Protein AF-0000000076796807 (afdb_homodimer)

Secondary structure (DSSP, 8-state):
---HHHHHHHHHHHT-SS--HHHHHHHHHHHHHHHHHHHHHHHHHHHHHHHS--S--S--S---------HHHHHHHHHHTT---SS--TTS----S---------/---HHHHHHHHHHHT-SS--HHHHHHHHHHHHHHHHHHHHHHHHHHHHHHHS--S--S--S---------HHHHHHHHHHTT---SS--TTS--------------

Foldseek 3Di:
DDDLVVLVVVCVVVPDDDDDSVVSVVVVVVVVVVVVQLVVQLQVQLQVVLPPPPPPPDDPPPPPSDSDGDPVSSQVSCVVVVHHVVPPPDPDDPPPDDPPDPPPDD/DDDLVVLVVVCVVVPDDDDDSVVSVVVVVVVVVVVVQLVVQLQVQLQVVLPPPPPPPPDPPPPPSDSDGDPVSSQVSCVVVVHHVVPVPDVPDPPPPCPPPPPPPD

Solvent-accessible surface area (backbone atoms only — not comparable to full-atom values): 13006 Å² total; per-residue (Å²): 130,70,58,64,66,58,48,46,46,38,34,38,72,59,61,31,79,76,76,52,66,68,58,41,49,52,52,39,51,52,40,51,49,50,49,41,49,42,29,45,42,18,46,55,43,39,50,54,60,69,66,46,81,67,80,69,80,72,72,84,62,82,69,82,80,68,62,67,85,46,68,68,28,44,49,54,28,34,42,78,71,73,42,72,72,89,59,74,66,77,84,59,78,76,79,79,74,81,78,68,83,72,86,65,86,126,131,70,56,63,68,56,46,45,46,39,33,37,72,61,60,30,79,76,76,52,66,68,59,40,50,51,51,40,51,51,39,50,48,49,50,41,50,42,30,45,42,18,47,54,43,39,50,54,59,69,66,44,80,67,80,70,80,74,72,85,61,80,66,83,81,68,62,67,86,45,69,68,28,43,48,54,30,35,44,76,71,73,43,72,71,87,60,74,64,79,82,56,77,75,72,78,71,77,79,63,76,77,71,70,75,121

Organism: Aegilops tauschii subsp. strangulata (NCBI:txid200361)

Structure (mmCIF, N/CA/C/O backbone):
data_AF-0000000076796807-model_v1
#
loop_
_entity.id
_entity.type
_entity.pdbx_description
1 polymer 'Transcription initiation factor TFIID subunit 10'
#
loop_
_atom_site.group_PDB
_atom_site.id
_atom_site.type_symbol
_atom_site.label_atom_id
_atom_site.label_alt_id
_atom_site.label_comp_id
_atom_site.label_asym_id
_atom_site.label_entity_id
_atom_site.label_seq_id
_atom_site.pdbx_PDB_ins_code
_atom_site.Cartn_x
_atom_site.Cartn_y
_atom_site.Cartn_z
_atom_site.occupancy
_atom_site.B_iso_or_equiv
_atom_site.auth_seq_id
_atom_site.auth_comp_id
_atom_site.auth_asym_id
_atom_site.auth_atom_id
_atom_site.pdbx_PDB_model_num
ATOM 1 N N . ARG A 1 1 ? -1.313 4.609 -12.984 1 89.88 1 ARG A N 1
ATOM 2 C CA . ARG A 1 1 ? -0.914 5.207 -11.719 1 89.88 1 ARG A CA 1
ATOM 3 C C . ARG A 1 1 ? -2.088 5.266 -10.742 1 89.88 1 ARG A C 1
ATOM 5 O O . ARG A 1 1 ? -3.234 5.035 -11.133 1 89.88 1 ARG A O 1
ATOM 12 N N . ILE A 1 2 ? -1.784 5.398 -9.5 1 95.88 2 ILE A N 1
ATOM 13 C CA . ILE A 1 2 ? -2.811 5.59 -8.484 1 95.88 2 ILE A CA 1
ATOM 14 C C . ILE A 1 2 ? -3.379 7.004 -8.578 1 95.88 2 ILE A C 1
ATOM 16 O O . ILE A 1 2 ? -2.629 7.984 -8.562 1 95.88 2 ILE A O 1
ATOM 20 N N . PRO A 1 3 ? -4.672 7.156 -8.617 1 94.94 3 PRO A N 1
ATOM 21 C CA . PRO A 1 3 ? -5.258 8.492 -8.758 1 94.94 3 PRO A CA 1
ATOM 22 C C . PRO A 1 3 ? -5.016 9.367 -7.535 1 94.94 3 PRO A C 1
ATOM 24 O O . PRO A 1 3 ? -5.145 8.906 -6.398 1 94.94 3 PRO A O 1
ATOM 27 N N . ASP A 1 4 ? -4.781 10.656 -7.836 1 94.94 4 ASP A N 1
ATOM 28 C CA . ASP A 1 4 ? -4.586 11.602 -6.742 1 94.94 4 ASP A CA 1
ATOM 29 C C . ASP A 1 4 ? -5.836 11.711 -5.875 1 94.94 4 ASP A C 1
ATOM 31 O O . ASP A 1 4 ? -5.742 11.828 -4.652 1 94.94 4 ASP A O 1
ATOM 35 N N . GLU A 1 5 ? -6.941 11.703 -6.543 1 95.5 5 GLU A N 1
ATOM 36 C CA . GLU A 1 5 ? -8.211 11.898 -5.848 1 95.5 5 GLU A CA 1
ATOM 37 C C . GLU A 1 5 ? -8.438 10.805 -4.801 1 95.5 5 GLU A C 1
ATOM 39 O O . GLU A 1 5 ? -9.047 11.055 -3.762 1 95.5 5 GLU A O 1
ATOM 44 N N . LEU A 1 6 ? -8 9.625 -5.098 1 96.19 6 LEU A N 1
ATOM 45 C CA . LEU A 1 6 ? -8.133 8.523 -4.156 1 96.19 6 LEU A CA 1
ATOM 46 C C . LEU A 1 6 ? -7.309 8.781 -2.898 1 96.19 6 LEU A C 1
ATOM 48 O O . LEU A 1 6 ? -7.805 8.625 -1.781 1 96.19 6 LEU A O 1
ATOM 52 N N . VAL A 1 7 ? -6.078 9.172 -3.066 1 97.62 7 VAL A N 1
ATOM 53 C CA . VAL A 1 7 ? -5.203 9.453 -1.936 1 97.62 7 VAL A CA 1
ATOM 54 C C . VAL A 1 7 ? -5.766 10.625 -1.128 1 97.62 7 VAL A C 1
ATOM 56 O O . VAL A 1 7 ? -5.812 10.57 0.103 1 97.62 7 VAL A O 1
ATOM 59 N N . GLU A 1 8 ? -6.203 11.641 -1.868 1 96.94 8 GLU A N 1
ATOM 60 C CA . GLU A 1 8 ? -6.797 12.797 -1.21 1 96.94 8 GLU A CA 1
ATOM 61 C C . GLU A 1 8 ? -8.008 12.398 -0.376 1 96.94 8 GLU A C 1
ATOM 63 O O . GLU A 1 8 ? -8.234 12.938 0.709 1 96.94 8 GLU A O 1
ATOM 68 N N . HIS A 1 9 ? -8.758 11.492 -0.893 1 96.44 9 HIS A N 1
ATOM 69 C CA . HIS A 1 9 ? -9.922 11 -0.169 1 96.44 9 HIS A CA 1
ATOM 70 C C . HIS A 1 9 ? -9.531 10.414 1.181 1 96.44 9 HIS A C 1
ATOM 72 O O . HIS A 1 9 ? -10.125 10.75 2.207 1 96.44 9 HIS A O 1
ATOM 78 N N . TYR A 1 10 ? -8.539 9.609 1.17 1 96.94 10 TYR A N 1
ATOM 79 C CA . TYR A 1 10 ? -8.125 8.961 2.41 1 96.94 10 TYR A CA 1
ATOM 80 C C . TYR A 1 10 ? -7.5 9.977 3.367 1 96.94 10 TYR A C 1
ATOM 82 O O . TYR A 1 10 ? -7.723 9.906 4.578 1 96.94 10 TYR A O 1
ATOM 90 N N . LEU A 1 11 ? -6.727 10.883 2.84 1 97.19 11 LEU A N 1
ATOM 91 C CA . LEU A 1 11 ? -6.16 11.93 3.682 1 97.19 11 LEU A CA 1
ATOM 92 C C . LEU A 1 11 ? -7.258 12.789 4.297 1 97.19 11 LEU A C 1
ATOM 94 O O . LEU A 1 11 ? -7.234 13.07 5.496 1 97.19 11 LEU A O 1
ATOM 98 N N . GLY A 1 12 ? -8.203 13.188 3.447 1 95.81 12 GLY A N 1
ATOM 99 C CA . GLY A 1 12 ? -9.328 13.945 3.949 1 95.81 12 GLY A CA 1
ATOM 100 C C . GLY A 1 12 ? -10.141 13.203 4.992 1 95.81 12 GLY A C 1
ATOM 101 O O . GLY A 1 12 ? -10.5 13.766 6.031 1 95.81 12 GLY A O 1
ATOM 102 N N . ARG A 1 13 ? -10.422 11.977 4.703 1 96.06 13 ARG A N 1
ATOM 103 C CA . ARG A 1 13 ? -11.188 11.141 5.613 1 96.06 13 ARG A CA 1
ATOM 104 C C . ARG A 1 13 ? -10.5 11.023 6.969 1 96.06 13 ARG A C 1
ATOM 106 O O . ARG A 1 13 ? -11.164 10.93 8 1 96.06 13 ARG A O 1
ATOM 113 N N . SER A 1 14 ? -9.234 10.984 6.973 1 96.19 14 SER A N 1
ATOM 114 C CA . SER A 1 14 ? -8.477 10.891 8.219 1 96.19 14 SER A CA 1
ATOM 115 C C . SER A 1 14 ? -8.586 12.172 9.031 1 96.19 14 SER A C 1
ATOM 117 O O . SER A 1 14 ? -8.383 12.164 10.25 1 96.19 14 SER A O 1
ATOM 119 N N . GLY A 1 15 ? -8.734 13.352 8.273 1 94.81 15 GLY A N 1
ATOM 120 C CA . GLY A 1 15 ? -8.906 14.602 8.992 1 94.81 15 GLY A CA 1
ATOM 121 C C . GLY A 1 15 ? -8.117 15.758 8.398 1 94.81 15 GLY A C 1
ATOM 122 O O . GLY A 1 15 ? -8.18 16.875 8.891 1 94.81 15 GLY A O 1
ATOM 123 N N . PHE A 1 16 ? -7.457 15.375 7.344 1 94.44 16 PHE A N 1
ATOM 124 C CA . PHE A 1 16 ? -6.699 16.453 6.73 1 94.44 16 PHE A CA 1
ATOM 125 C C . PHE A 1 16 ? -7.57 17.25 5.762 1 94.44 16 PHE A C 1
ATOM 127 O O . PHE A 1 16 ? -8.352 16.672 5 1 94.44 16 PHE A O 1
ATOM 134 N N . HIS A 1 17 ? -7.496 18.453 5.73 1 81.25 17 HIS A N 1
ATOM 135 C CA . HIS A 1 17 ? -8.375 19.266 4.91 1 81.25 17 HIS A CA 1
ATOM 136 C C . HIS A 1 17 ? -7.777 19.516 3.527 1 81.25 17 HIS A C 1
ATOM 138 O O . HIS A 1 17 ? -8.469 19.391 2.516 1 81.25 17 HIS A O 1
ATOM 144 N N . CYS A 1 18 ? -6.684 20.016 3.32 1 74.81 18 CYS A N 1
ATOM 145 C CA . CYS A 1 18 ? -6.082 20.328 2.027 1 74.81 18 CYS A CA 1
ATOM 146 C C . CYS A 1 18 ? -4.664 19.781 1.939 1 74.81 18 CYS A C 1
ATOM 148 O O . CYS A 1 18 ? -3.701 20.5 2.221 1 74.81 18 CYS A O 1
ATOM 150 N N . PRO A 1 19 ? -4.773 18.578 1.409 1 75.38 19 PRO A N 1
ATOM 151 C CA . PRO A 1 19 ? -3.398 18.078 1.373 1 75.38 19 PRO A CA 1
ATOM 152 C C . PRO A 1 19 ? -2.602 18.625 0.188 1 75.38 19 PRO A C 1
ATOM 154 O O . PRO A 1 19 ? -3.182 18.953 -0.849 1 75.38 19 PRO A O 1
ATOM 157 N N . ASP A 1 20 ? -1.45 18.891 0.372 1 90.38 20 ASP A N 1
ATOM 158 C CA . ASP A 1 20 ? -0.431 19.25 -0.608 1 90.38 20 ASP A CA 1
ATOM 159 C C . ASP A 1 20 ? -0.279 18.156 -1.667 1 90.38 20 ASP A C 1
ATOM 161 O O . ASP A 1 20 ? -0.19 16.969 -1.339 1 90.38 20 ASP A O 1
ATOM 165 N N . LEU A 1 21 ? -0.28 18.641 -2.945 1 93.81 21 LEU A N 1
ATOM 166 C CA . LEU A 1 21 ? -0.203 17.703 -4.062 1 93.81 21 LEU A CA 1
ATOM 167 C C . LEU A 1 21 ? 1.085 16.891 -4 1 93.81 21 LEU A C 1
ATOM 169 O O . LEU A 1 21 ? 1.097 15.703 -4.359 1 93.81 21 LEU A O 1
ATOM 173 N N . ARG A 1 22 ? 2.068 17.484 -3.586 1 94.44 22 ARG A N 1
ATOM 174 C CA . ARG A 1 22 ? 3.354 16.812 -3.482 1 94.44 22 ARG A CA 1
ATOM 175 C C . ARG A 1 22 ? 3.281 15.656 -2.482 1 94.44 22 ARG A C 1
ATOM 177 O O . ARG A 1 22 ? 3.781 14.562 -2.75 1 94.44 22 ARG A O 1
ATOM 184 N N . LEU A 1 23 ? 2.662 15.883 -1.412 1 96.44 23 LEU A N 1
ATOM 185 C CA . LEU A 1 23 ? 2.549 14.852 -0.386 1 96.44 23 LEU A CA 1
ATOM 186 C C . LEU A 1 23 ? 1.589 13.75 -0.825 1 96.44 23 LEU A C 1
ATOM 188 O O . LEU A 1 23 ? 1.825 12.57 -0.555 1 96.44 23 LEU A O 1
ATOM 192 N N . THR A 1 24 ? 0.529 14.211 -1.497 1 96.81 24 THR A N 1
ATOM 193 C CA . THR A 1 24 ? -0.404 13.258 -2.078 1 96.81 24 THR A CA 1
ATOM 194 C C . THR A 1 24 ? 0.317 12.312 -3.039 1 96.81 24 THR A C 1
ATOM 196 O O . THR A 1 24 ? 0.123 11.094 -2.988 1 96.81 24 THR A O 1
ATOM 199 N N . ARG A 1 25 ? 1.142 12.883 -3.844 1 95.81 25 ARG A N 1
ATOM 200 C CA . ARG A 1 25 ? 1.879 12.094 -4.828 1 95.81 25 ARG A CA 1
ATOM 201 C C . ARG A 1 25 ? 2.896 11.18 -4.148 1 95.81 25 ARG A C 1
ATOM 203 O O . ARG A 1 25 ? 3.131 10.055 -4.602 1 95.81 25 ARG A O 1
ATOM 210 N N . LEU A 1 26 ? 3.477 11.625 -3.104 1 95.69 26 LEU A N 1
ATOM 211 C CA . LEU A 1 26 ? 4.414 10.797 -2.354 1 95.69 26 LEU A CA 1
ATOM 212 C C . LEU A 1 26 ? 3.707 9.586 -1.757 1 95.69 26 LEU A C 1
ATOM 214 O O . LEU A 1 26 ? 4.242 8.469 -1.787 1 95.69 26 LEU A O 1
ATOM 218 N N . VAL A 1 27 ? 2.51 9.766 -1.282 1 97.25 27 VAL A N 1
ATOM 219 C CA . VAL A 1 27 ? 1.722 8.656 -0.749 1 97.25 27 VAL A CA 1
ATOM 220 C C . VAL A 1 27 ? 1.374 7.684 -1.871 1 97.25 27 VAL A C 1
ATOM 222 O O . VAL A 1 27 ? 1.428 6.465 -1.682 1 97.25 27 VAL A O 1
ATOM 225 N N . ALA A 1 28 ? 1.059 8.227 -3.059 1 97.25 28 ALA A N 1
ATOM 226 C CA . ALA A 1 28 ? 0.748 7.387 -4.211 1 97.25 28 ALA A CA 1
ATOM 227 C C . ALA A 1 28 ? 1.948 6.531 -4.605 1 97.25 28 ALA A C 1
ATOM 229 O O . ALA A 1 28 ? 1.806 5.336 -4.875 1 97.25 28 ALA A O 1
ATOM 230 N N . VAL A 1 29 ? 3.119 7.105 -4.609 1 96.69 29 VAL A N 1
ATOM 231 C CA . VAL A 1 29 ? 4.344 6.387 -4.945 1 96.69 29 VAL A CA 1
ATOM 232 C C . VAL A 1 29 ? 4.609 5.301 -3.902 1 96.69 29 VAL A C 1
ATOM 234 O O . VAL A 1 29 ? 4.969 4.176 -4.25 1 96.69 29 VAL A O 1
ATOM 237 N N . ALA A 1 30 ? 4.414 5.59 -2.656 1 97.12 30 ALA A N 1
ATOM 238 C CA . ALA A 1 30 ? 4.598 4.613 -1.587 1 97.12 30 ALA A CA 1
ATOM 239 C C . ALA A 1 30 ? 3.625 3.447 -1.734 1 97.12 30 ALA A C 1
ATOM 241 O O . ALA A 1 30 ? 3.996 2.291 -1.521 1 97.12 30 ALA A O 1
ATOM 242 N N . ALA A 1 31 ? 2.381 3.754 -2.119 1 97.94 31 ALA A N 1
ATOM 243 C CA . ALA A 1 31 ? 1.394 2.701 -2.338 1 97.94 31 ALA A CA 1
ATOM 244 C C . ALA A 1 31 ? 1.778 1.827 -3.529 1 97.94 31 ALA A C 1
ATOM 246 O O . ALA A 1 31 ? 1.603 0.607 -3.494 1 97.94 31 ALA A O 1
ATOM 247 N N . GLN A 1 32 ? 2.303 2.451 -4.559 1 97 32 GLN A N 1
ATOM 248 C CA . GLN A 1 32 ? 2.787 1.696 -5.707 1 97 32 GLN A CA 1
ATOM 249 C C . GLN A 1 32 ? 3.945 0.783 -5.316 1 97 32 GLN A C 1
ATOM 251 O O . GLN A 1 32 ? 3.988 -0.381 -5.723 1 97 32 GLN A O 1
ATOM 256 N N . LYS A 1 33 ? 4.816 1.256 -4.531 1 96.69 33 LYS A N 1
ATOM 257 C CA . LYS A 1 33 ? 5.898 0.416 -4.031 1 96.69 33 LYS A CA 1
ATOM 258 C C . LYS A 1 33 ? 5.359 -0.748 -3.205 1 96.69 33 LYS A C 1
ATOM 260 O O . LYS A 1 33 ? 5.852 -1.873 -3.311 1 96.69 33 LYS A O 1
ATOM 265 N N . PHE A 1 34 ? 4.418 -0.488 -2.359 1 97.25 34 PHE A N 1
ATOM 266 C CA . PHE A 1 34 ? 3.777 -1.528 -1.564 1 97.25 34 PHE A CA 1
ATOM 267 C C . PHE A 1 34 ? 3.238 -2.639 -2.459 1 97.25 34 PHE A C 1
ATOM 269 O O . PHE A 1 34 ? 3.49 -3.818 -2.213 1 97.25 34 PHE A O 1
ATOM 276 N N . ILE A 1 35 ? 2.529 -2.258 -3.525 1 98.12 35 ILE A N 1
ATOM 277 C CA . ILE A 1 35 ? 1.99 -3.238 -4.465 1 98.12 35 ILE A CA 1
ATOM 278 C C . ILE A 1 35 ? 3.135 -4.02 -5.105 1 98.12 35 ILE A C 1
ATOM 280 O O . ILE A 1 35 ? 3.072 -5.246 -5.211 1 98.12 35 ILE A O 1
ATOM 284 N N . SER A 1 36 ? 4.156 -3.32 -5.508 1 97.75 36 SER A N 1
ATOM 285 C CA . SER A 1 36 ? 5.32 -3.953 -6.121 1 97.75 36 SER A CA 1
ATOM 286 C C . SER A 1 36 ? 5.977 -4.949 -5.172 1 97.75 36 SER A C 1
ATOM 288 O O . SER A 1 36 ? 6.336 -6.055 -5.574 1 97.75 36 SER A O 1
ATOM 290 N N . ASP A 1 37 ? 6.137 -4.559 -3.934 1 97.88 37 ASP A N 1
ATOM 291 C CA . ASP A 1 37 ? 6.75 -5.422 -2.932 1 97.88 37 ASP A CA 1
ATOM 292 C C . ASP A 1 37 ? 5.898 -6.664 -2.68 1 97.88 37 ASP A C 1
ATOM 294 O O . ASP A 1 37 ? 6.422 -7.777 -2.58 1 97.88 37 ASP A O 1
ATOM 298 N N . ILE A 1 38 ? 4.598 -6.477 -2.568 1 97.94 38 ILE A N 1
ATOM 299 C CA . ILE A 1 38 ? 3.688 -7.602 -2.377 1 97.94 38 ILE A CA 1
ATOM 300 C C . ILE A 1 38 ? 3.814 -8.57 -3.549 1 97.94 38 ILE A C 1
ATOM 302 O O . ILE A 1 38 ? 3.873 -9.789 -3.35 1 97.94 38 ILE A O 1
ATOM 306 N N . ALA A 1 39 ? 3.811 -8.008 -4.777 1 98.06 39 ALA A N 1
ATOM 307 C CA . ALA A 1 39 ? 3.938 -8.844 -5.965 1 98.06 39 ALA A CA 1
ATOM 308 C C . ALA A 1 39 ? 5.238 -9.641 -5.941 1 98.06 39 ALA A C 1
ATOM 310 O O . ALA A 1 39 ? 5.238 -10.844 -6.18 1 98.06 39 ALA A O 1
ATOM 311 N N . SER A 1 40 ? 6.34 -8.984 -5.578 1 98.12 40 SER A N 1
ATOM 312 C CA . SER A 1 40 ? 7.656 -9.609 -5.531 1 98.12 40 SER A CA 1
ATOM 313 C C . SER A 1 40 ? 7.719 -10.68 -4.441 1 98.12 40 SER A C 1
ATOM 315 O O . SER A 1 40 ? 8.227 -11.781 -4.672 1 98.12 40 SER A O 1
ATOM 317 N N . ASP A 1 41 ? 7.211 -10.391 -3.32 1 98.38 41 ASP A N 1
ATOM 318 C CA . ASP A 1 41 ? 7.215 -11.352 -2.223 1 98.38 41 ASP A CA 1
ATOM 319 C C . ASP A 1 41 ? 6.32 -12.547 -2.539 1 98.38 41 ASP A C 1
ATOM 321 O O . ASP A 1 41 ? 6.664 -13.688 -2.215 1 98.38 41 ASP A O 1
ATOM 325 N N . SER A 1 42 ? 5.207 -12.297 -3.162 1 97.94 42 SER A N 1
ATOM 326 C CA . SER A 1 42 ? 4.336 -13.391 -3.578 1 97.94 42 SER A CA 1
ATOM 327 C C . SER A 1 42 ? 5.039 -14.32 -4.562 1 97.94 42 SER A C 1
ATOM 329 O O . SER A 1 42 ? 4.879 -15.539 -4.5 1 97.94 42 SER A O 1
ATOM 331 N N . LEU A 1 43 ? 5.797 -13.719 -5.441 1 97.62 43 LEU A N 1
ATOM 332 C CA . LEU A 1 43 ? 6.547 -14.508 -6.41 1 97.62 43 LEU A CA 1
ATOM 333 C C . LEU A 1 43 ? 7.574 -15.398 -5.711 1 97.62 43 LEU A C 1
ATOM 335 O O . LEU A 1 43 ? 7.777 -16.547 -6.105 1 97.62 43 LEU A O 1
ATOM 339 N N . GLN A 1 44 ? 8.258 -14.867 -4.684 1 97.94 44 GLN A N 1
ATOM 340 C CA . GLN A 1 44 ? 9.211 -15.648 -3.908 1 97.94 44 GLN A CA 1
ATOM 341 C C . GLN A 1 44 ? 8.539 -16.859 -3.26 1 97.94 44 GLN A C 1
ATOM 343 O O . GLN A 1 44 ? 9.078 -17.969 -3.299 1 97.94 44 GLN A O 1
ATOM 348 N N . HIS A 1 45 ? 7.383 -16.688 -2.738 1 97 45 HIS A N 1
ATOM 349 C CA . HIS A 1 45 ? 6.637 -17.797 -2.139 1 97 45 HIS A CA 1
ATOM 350 C C . HIS A 1 45 ? 6.188 -18.797 -3.197 1 97 45 HIS A C 1
ATOM 352 O O . HIS A 1 45 ? 6.242 -20.016 -2.977 1 97 45 HIS A O 1
ATOM 358 N N . CYS A 1 46 ? 5.703 -18.312 -4.285 1 95.75 46 CYS A N 1
ATOM 359 C CA . CYS A 1 46 ? 5.281 -19.156 -5.391 1 95.75 46 CYS A CA 1
ATOM 360 C C . CYS A 1 46 ? 6.43 -20.031 -5.879 1 95.75 46 CYS A C 1
ATOM 362 O O . CYS A 1 46 ? 6.262 -21.25 -6.051 1 95.75 46 CYS A O 1
ATOM 364 N N . LYS A 1 47 ? 7.582 -19.438 -6.094 1 95.75 47 LYS A N 1
ATOM 365 C CA . LYS A 1 47 ? 8.758 -20.172 -6.543 1 95.75 47 LYS A CA 1
ATOM 366 C C . LYS A 1 47 ? 9.148 -21.25 -5.531 1 95.75 47 LYS A C 1
ATOM 368 O O . LYS A 1 47 ? 9.5 -22.375 -5.914 1 95.75 47 LYS A O 1
ATOM 373 N N . ALA A 1 48 ? 9.156 -20.906 -4.309 1 95.31 48 ALA A N 1
ATOM 374 C CA . ALA A 1 48 ? 9.477 -21.875 -3.26 1 95.31 48 ALA A CA 1
ATOM 375 C C . ALA A 1 48 ? 8.508 -23.047 -3.279 1 95.31 48 ALA A C 1
ATOM 377 O O . ALA A 1 48 ? 8.906 -24.203 -3.082 1 95.31 48 ALA A O 1
ATOM 378 N N . ARG A 1 49 ? 7.238 -22.75 -3.496 1 93.88 49 ARG A N 1
ATOM 379 C CA . ARG A 1 49 ? 6.199 -23.766 -3.533 1 93.88 49 ARG A CA 1
ATOM 380 C C . ARG A 1 49 ? 6.395 -24.703 -4.719 1 93.88 49 ARG A C 1
ATOM 382 O O . ARG A 1 49 ? 6.277 -25.922 -4.574 1 93.88 49 ARG A O 1
ATOM 389 N N . VAL A 1 50 ? 6.68 -24.156 -5.871 1 90.56 50 VAL A N 1
ATOM 390 C CA . VAL A 1 50 ? 6.832 -24.922 -7.105 1 90.56 50 VAL A CA 1
ATOM 391 C C . VAL A 1 50 ? 8.117 -25.75 -7.051 1 90.56 50 VAL A C 1
ATOM 393 O O . VAL A 1 50 ? 8.172 -26.859 -7.582 1 90.56 50 VAL A O 1
ATOM 396 N N . ALA A 1 51 ? 9.156 -25.234 -6.398 1 90.38 51 ALA A N 1
ATOM 397 C CA . ALA A 1 51 ? 10.453 -25.906 -6.309 1 90.38 51 ALA A CA 1
ATOM 398 C C . ALA A 1 51 ? 10.414 -27.047 -5.301 1 90.38 51 ALA A C 1
ATOM 400 O O . ALA A 1 51 ? 11.273 -27.938 -5.309 1 90.38 51 ALA A O 1
ATOM 401 N N . ALA A 1 52 ? 9.5 -27.047 -4.449 1 86.06 52 ALA A N 1
ATOM 402 C CA . ALA A 1 52 ? 9.422 -28.094 -3.434 1 86.06 52 ALA A CA 1
ATOM 403 C C . ALA A 1 52 ? 9.109 -29.453 -4.062 1 86.06 52 ALA A C 1
ATOM 405 O O . ALA A 1 52 ? 8.297 -29.547 -4.988 1 86.06 52 ALA A O 1
ATOM 406 N N . PRO A 1 53 ? 10.039 -30.484 -3.816 1 77.69 53 PRO A N 1
ATOM 407 C CA . PRO A 1 53 ? 9.82 -31.828 -4.371 1 77.69 53 PRO A CA 1
ATOM 408 C C . PRO A 1 53 ? 8.438 -32.375 -4.047 1 77.69 53 PRO A C 1
ATOM 410 O O . PRO A 1 53 ? 7.941 -32.219 -2.93 1 77.69 53 PRO A O 1
ATOM 413 N N . VAL A 1 54 ? 7.629 -32.438 -5.055 1 67 54 VAL A N 1
ATOM 414 C CA . VAL A 1 54 ? 6.328 -33.062 -4.879 1 67 54 VAL A CA 1
ATOM 415 C C . VAL A 1 54 ? 6.512 -34.5 -4.402 1 67 54 VAL A C 1
ATOM 417 O O . VAL A 1 54 ? 7.309 -35.25 -4.969 1 67 54 VAL A O 1
ATOM 420 N N . LYS A 1 55 ? 6.375 -34.781 -3.215 1 60.97 55 LYS A N 1
ATOM 421 C CA . LYS A 1 55 ? 6.539 -36.094 -2.637 1 60.97 55 LYS A CA 1
ATOM 422 C C . LYS A 1 55 ? 5.902 -37.156 -3.523 1 60.97 55 LYS A C 1
ATOM 424 O O . LYS A 1 55 ? 6.055 -38.375 -3.271 1 60.97 55 LYS A O 1
ATOM 429 N N . ASP A 1 56 ? 4.992 -36.719 -4.387 1 55.84 56 ASP A N 1
ATOM 430 C CA . ASP A 1 56 ? 4.355 -37.875 -5.012 1 55.84 56 ASP A CA 1
ATOM 431 C C . ASP A 1 56 ? 5.234 -38.438 -6.117 1 55.84 56 ASP A C 1
ATOM 433 O O . ASP A 1 56 ? 5.602 -37.75 -7.062 1 55.84 56 ASP A O 1
ATOM 437 N N . ASN A 1 57 ? 6.012 -39.438 -5.812 1 53.81 57 ASN A N 1
ATOM 438 C CA . ASN A 1 57 ? 6.918 -40.312 -6.562 1 53.81 57 ASN A CA 1
ATOM 439 C C . ASN A 1 57 ? 6.457 -40.5 -8.008 1 53.81 57 ASN A C 1
ATOM 441 O O . ASN A 1 57 ? 7.219 -40.969 -8.852 1 53.81 57 ASN A O 1
ATOM 445 N N . LYS A 1 58 ? 5.215 -40.75 -8.234 1 54.75 58 LYS A N 1
ATOM 446 C CA . LYS A 1 58 ? 4.93 -41.594 -9.406 1 54.75 58 LYS A CA 1
ATOM 447 C C . LYS A 1 58 ? 4.824 -40.719 -10.664 1 54.75 58 LYS A C 1
ATOM 449 O O . LYS A 1 58 ? 4.898 -41.25 -11.781 1 54.75 58 LYS A O 1
ATOM 454 N N . SER A 1 59 ? 4.262 -39.5 -10.734 1 55.19 59 SER A N 1
ATOM 455 C CA . SER A 1 59 ? 3.898 -39.062 -12.078 1 55.19 59 SER A CA 1
ATOM 456 C C . SER A 1 59 ? 5.035 -38.281 -12.727 1 55.19 59 SER A C 1
ATOM 458 O O . SER A 1 59 ? 5.559 -37.344 -12.133 1 55.19 59 SER A O 1
ATOM 460 N N . LYS A 1 60 ? 5.785 -38.875 -13.539 1 56.62 60 LYS A N 1
ATOM 461 C CA . LYS A 1 60 ? 6.867 -38.5 -14.445 1 56.62 60 LYS A CA 1
ATOM 462 C C . LYS A 1 60 ? 6.539 -37.219 -15.195 1 56.62 60 LYS A C 1
ATOM 464 O O . LYS A 1 60 ? 7.25 -36.844 -16.141 1 56.62 60 LYS A O 1
ATOM 469 N N . GLN A 1 61 ? 5.211 -36.688 -15.188 1 56.28 61 GLN A N 1
ATOM 470 C CA . GLN A 1 61 ? 4.973 -35.562 -16.078 1 56.28 61 GLN A CA 1
ATOM 471 C C . GLN A 1 61 ? 5.535 -34.281 -15.5 1 56.28 61 GLN A C 1
ATOM 473 O O . GLN A 1 61 ? 5.422 -34.031 -14.305 1 56.28 61 GLN A O 1
ATOM 478 N N . PRO A 1 62 ? 6.336 -33.656 -16.344 1 55.91 62 PRO A N 1
ATOM 479 C CA . PRO A 1 62 ? 6.871 -32.344 -15.945 1 55.91 62 PRO A CA 1
ATOM 480 C C . PRO A 1 62 ? 5.816 -31.438 -15.312 1 55.91 62 PRO A C 1
ATOM 482 O O . PRO A 1 62 ? 4.742 -31.25 -15.891 1 55.91 62 PRO A O 1
ATOM 485 N N . LYS A 1 63 ? 5.656 -31.406 -14.023 1 59.06 63 LYS A N 1
ATOM 486 C CA . LYS A 1 63 ? 4.707 -30.562 -13.312 1 59.06 63 LYS A CA 1
ATOM 487 C C . LYS A 1 63 ? 4.695 -29.141 -13.891 1 59.06 63 LYS A C 1
ATOM 489 O O . LYS A 1 63 ? 5.723 -28.656 -14.367 1 59.06 63 LYS A O 1
ATOM 494 N N . ASP A 1 64 ? 3.553 -28.719 -14.469 1 60.69 64 ASP A N 1
ATOM 495 C CA . ASP A 1 64 ? 3.316 -27.359 -14.938 1 60.69 64 ASP A CA 1
ATOM 496 C C . ASP A 1 64 ? 3.986 -26.328 -14.031 1 60.69 64 ASP A C 1
ATOM 498 O O . ASP A 1 64 ? 3.613 -26.203 -12.859 1 60.69 64 ASP A O 1
ATOM 502 N N . ARG A 1 65 ? 5.238 -26.016 -14.328 1 75.12 65 ARG A N 1
ATOM 503 C CA . ARG A 1 65 ? 6.113 -25.141 -13.562 1 75.12 65 ARG A CA 1
ATOM 504 C C . ARG A 1 65 ? 5.719 -23.672 -13.742 1 75.12 65 ARG A C 1
ATOM 506 O O . ARG A 1 65 ? 6.523 -22.781 -13.492 1 75.12 65 ARG A O 1
ATOM 513 N N . ARG A 1 66 ? 4.316 -23.547 -14.102 1 83.62 66 ARG A N 1
ATOM 514 C CA . ARG A 1 66 ? 3.875 -22.172 -14.273 1 83.62 66 ARG A CA 1
ATOM 515 C C . ARG A 1 66 ? 3.783 -21.453 -12.938 1 83.62 66 ARG A C 1
ATOM 517 O O . ARG A 1 66 ? 3.387 -22.047 -11.93 1 83.62 66 ARG A O 1
ATOM 524 N N . LEU A 1 67 ? 4.234 -20.203 -12.945 1 89.56 67 LEU A N 1
ATOM 525 C CA . LEU A 1 67 ? 4.199 -19.375 -11.742 1 89.56 67 LEU A CA 1
ATOM 526 C C . LEU A 1 67 ? 2.822 -18.75 -11.562 1 89.56 67 LEU A C 1
ATOM 528 O O . LEU A 1 67 ? 2.639 -17.562 -11.852 1 89.56 67 LEU A O 1
ATOM 532 N N . VAL A 1 68 ? 1.851 -19.609 -11.133 1 92.81 68 VAL A N 1
ATOM 533 C CA . VAL A 1 68 ? 0.486 -19.172 -10.867 1 92.81 68 VAL A CA 1
ATOM 534 C C . VAL A 1 68 ? 0.357 -18.734 -9.414 1 92.81 68 VAL A C 1
ATOM 536 O O . VAL A 1 68 ? 0.646 -19.5 -8.5 1 92.81 68 VAL A O 1
ATOM 539 N N . LEU A 1 69 ? -0.083 -17.516 -9.305 1 95.44 69 LEU A N 1
ATOM 540 C CA . LEU A 1 69 ? -0.277 -16.984 -7.961 1 95.44 69 LEU A CA 1
ATOM 541 C C . LEU A 1 69 ? -1.442 -17.672 -7.266 1 95.44 69 LEU A C 1
ATOM 543 O O . LEU A 1 69 ? -2.521 -17.828 -7.844 1 95.44 69 LEU A O 1
ATOM 547 N N . THR A 1 70 ? -1.28 -18.094 -6.082 1 94.06 70 THR A N 1
ATOM 548 C CA . THR A 1 70 ? -2.348 -18.656 -5.262 1 94.06 70 THR A CA 1
ATOM 549 C C . THR A 1 70 ? -2.648 -17.75 -4.07 1 94.06 70 THR A C 1
ATOM 551 O O . THR A 1 70 ? -1.854 -16.859 -3.74 1 94.06 70 THR A O 1
ATOM 554 N N . MET A 1 71 ? -3.73 -18 -3.5 1 94.25 71 MET A N 1
ATOM 555 C CA . MET A 1 71 ? -4.105 -17.297 -2.281 1 94.25 71 MET A CA 1
ATOM 556 C C . MET A 1 71 ? -3.072 -17.516 -1.183 1 94.25 71 MET A C 1
ATOM 558 O O . MET A 1 71 ? -2.762 -16.594 -0.425 1 94.25 71 MET A O 1
ATOM 562 N N . ASP A 1 72 ? -2.621 -18.734 -1.094 1 94.62 72 ASP A N 1
ATOM 563 C CA . ASP A 1 72 ? -1.642 -19.047 -0.061 1 94.62 72 ASP A CA 1
ATOM 564 C C . ASP A 1 72 ? -0.368 -18.234 -0.237 1 94.62 72 ASP A C 1
ATOM 566 O O . ASP A 1 72 ? 0.16 -17.672 0.73 1 94.62 72 ASP A O 1
ATOM 570 N N . ASP A 1 73 ? 0.17 -18.141 -1.451 1 96 73 ASP A N 1
ATOM 571 C CA . ASP A 1 73 ? 1.335 -17.312 -1.741 1 96 73 ASP A CA 1
ATOM 572 C C . ASP A 1 73 ? 1.098 -15.859 -1.316 1 96 73 ASP A C 1
ATOM 574 O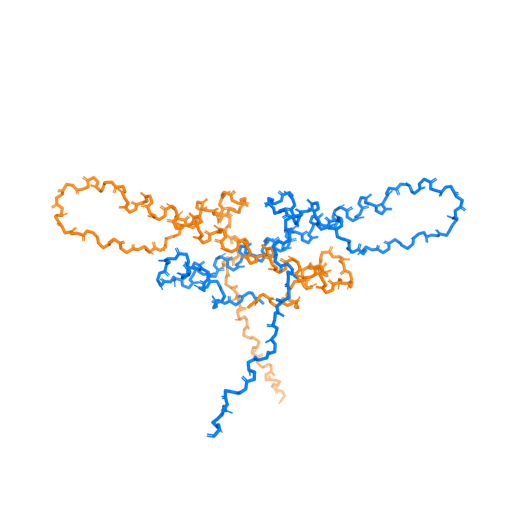 O . ASP A 1 73 ? 1.94 -15.258 -0.647 1 96 73 ASP A O 1
ATOM 578 N N . LEU A 1 74 ? -0.085 -15.383 -1.746 1 96.94 74 LEU A N 1
ATOM 579 C CA . LEU A 1 74 ? -0.425 -13.984 -1.497 1 96.94 74 LEU A CA 1
ATOM 580 C C . LEU A 1 74 ? -0.609 -13.727 -0.005 1 96.94 74 LEU A C 1
ATOM 582 O O . LEU A 1 74 ? -0.132 -12.719 0.519 1 96.94 74 LEU A O 1
ATOM 586 N N . SER A 1 75 ? -1.252 -14.594 0.678 1 96.81 75 SER A N 1
ATOM 587 C CA . SER A 1 75 ? -1.51 -14.43 2.105 1 96.81 75 SER A CA 1
ATOM 588 C C . SER A 1 75 ? -0.209 -14.359 2.898 1 96.81 75 SER A C 1
ATOM 590 O O . SER A 1 75 ? -0.085 -13.562 3.832 1 96.81 75 SER A O 1
ATOM 592 N N . LYS A 1 76 ? 0.678 -15.148 2.582 1 96.81 76 LYS A N 1
ATOM 593 C CA . LYS A 1 76 ? 1.974 -15.141 3.254 1 96.81 76 LYS A CA 1
ATOM 594 C C . LYS A 1 76 ? 2.699 -13.812 3.029 1 96.81 76 LYS A C 1
ATOM 596 O O . LYS A 1 76 ? 3.26 -13.242 3.967 1 96.81 76 LYS A O 1
ATOM 601 N N . ALA A 1 77 ? 2.705 -13.344 1.786 1 97.62 77 ALA A N 1
ATOM 602 C CA . ALA A 1 77 ? 3.332 -12.07 1.464 1 97.62 77 ALA A CA 1
ATOM 603 C C . ALA A 1 77 ? 2.676 -10.922 2.234 1 97.62 77 ALA A C 1
ATOM 605 O O . ALA A 1 77 ? 3.365 -10.078 2.803 1 97.62 77 ALA A O 1
ATOM 606 N N . LEU A 1 78 ? 1.355 -10.922 2.268 1 97.12 78 LEU A N 1
ATOM 607 C CA . LEU A 1 78 ? 0.618 -9.867 2.951 1 97.12 78 LEU A CA 1
ATOM 608 C C . LEU A 1 78 ? 0.89 -9.891 4.449 1 97.12 78 LEU A C 1
ATOM 610 O O . LEU A 1 78 ? 1.013 -8.844 5.082 1 97.12 78 LEU A O 1
ATOM 614 N N . ARG A 1 79 ? 0.998 -11.016 5.035 1 95.62 79 ARG A N 1
ATOM 615 C CA . ARG A 1 79 ? 1.311 -11.148 6.457 1 95.62 79 ARG A CA 1
ATOM 616 C C . ARG A 1 79 ? 2.666 -10.531 6.777 1 95.62 79 ARG A C 1
ATOM 618 O O . ARG A 1 79 ? 2.828 -9.891 7.8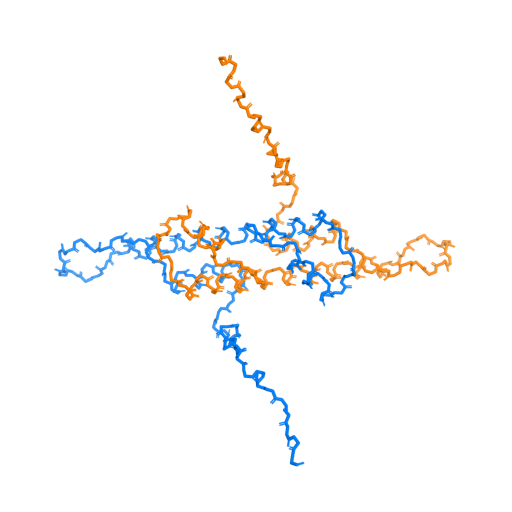16 1 95.62 79 ARG A O 1
ATOM 625 N N . GLU A 1 80 ? 3.588 -10.68 5.93 1 95.69 80 GLU A N 1
ATOM 626 C CA . GLU A 1 80 ? 4.914 -10.102 6.117 1 95.69 80 GLU A CA 1
ATOM 627 C C . GLU A 1 80 ? 4.852 -8.578 6.164 1 95.69 80 GLU A C 1
ATOM 629 O O . GLU A 1 80 ? 5.738 -7.93 6.73 1 95.69 80 GLU A O 1
ATOM 634 N N . HIS A 1 81 ? 3.809 -8.094 5.574 1 92.94 81 HIS A N 1
ATOM 635 C CA . HIS A 1 81 ? 3.639 -6.645 5.555 1 92.94 81 HIS A CA 1
ATOM 636 C C . HIS A 1 81 ? 2.576 -6.199 6.555 1 92.94 81 HIS A C 1
ATOM 638 O O . HIS A 1 81 ? 2.094 -5.066 6.492 1 92.94 81 HIS A O 1
ATOM 644 N N . GLY A 1 82 ? 2.127 -7.102 7.352 1 90.5 82 GLY A N 1
ATOM 645 C CA . GLY A 1 82 ? 1.248 -6.758 8.461 1 90.5 82 GLY A CA 1
ATOM 646 C C . GLY A 1 82 ? -0.223 -6.797 8.086 1 90.5 82 GLY A C 1
ATOM 647 O O . GLY A 1 82 ? -1.068 -6.289 8.828 1 90.5 82 GLY A O 1
ATOM 648 N N . VAL A 1 83 ? -0.546 -7.273 6.93 1 92.19 83 VAL A N 1
ATOM 649 C CA . VAL A 1 83 ? -1.931 -7.383 6.48 1 92.19 83 VAL A CA 1
ATOM 650 C C . VAL A 1 83 ? -2.414 -8.828 6.637 1 92.19 83 VAL A C 1
ATOM 652 O O . VAL A 1 83 ? -1.846 -9.742 6.043 1 92.19 83 VAL A O 1
ATOM 655 N N . ASN A 1 84 ? -3.445 -9.094 7.457 1 84.38 84 ASN A N 1
ATOM 656 C CA . ASN A 1 84 ? -3.975 -10.43 7.684 1 84.38 84 ASN A CA 1
ATOM 657 C C . ASN A 1 84 ? -5.316 -10.625 6.984 1 84.38 84 ASN A C 1
ATOM 659 O O . ASN A 1 84 ? -6.277 -9.898 7.254 1 84.38 84 ASN A O 1
ATOM 663 N N . LEU A 1 85 ? -5.457 -11.445 6.02 1 75.44 85 LEU A N 1
ATOM 664 C CA . LEU A 1 85 ? -6.652 -11.727 5.234 1 75.44 85 LEU A CA 1
ATOM 665 C C . LEU A 1 85 ? -7.652 -12.555 6.039 1 75.44 85 LEU A C 1
ATOM 667 O O . LEU A 1 85 ? -8.836 -12.617 5.695 1 75.44 85 LEU A O 1
ATOM 671 N N . LYS A 1 86 ? -7.379 -13.477 6.957 1 65.12 86 LYS A N 1
ATOM 672 C CA . LYS A 1 86 ? -8.344 -14.289 7.691 1 65.12 86 LYS A CA 1
ATOM 673 C C . LYS A 1 86 ? -9.469 -13.438 8.258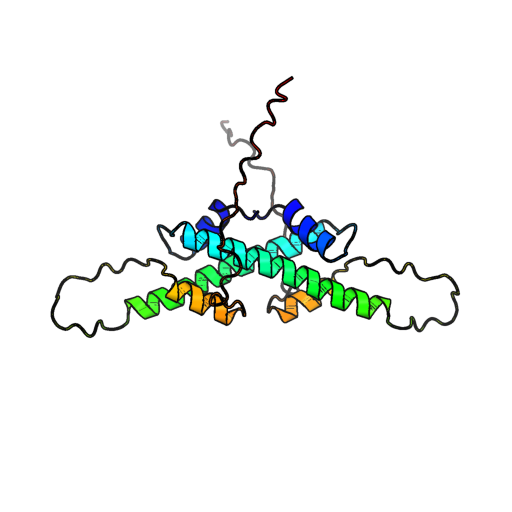 1 65.12 86 LYS A C 1
ATOM 675 O O . LYS A 1 86 ? -10.555 -13.945 8.547 1 65.12 86 LYS A O 1
ATOM 680 N N . HIS A 1 87 ? -9.406 -12.227 8.438 1 54.5 87 HIS A N 1
ATOM 681 C CA . HIS A 1 87 ? -10.562 -11.453 8.867 1 54.5 87 HIS A CA 1
ATOM 682 C C . HIS A 1 87 ? -11.359 -10.953 7.668 1 54.5 87 HIS A C 1
ATOM 684 O O . HIS A 1 87 ? -10.82 -10.281 6.789 1 54.5 87 HIS A O 1
ATOM 690 N N . PRO A 1 88 ? -12.555 -11.625 7.25 1 45.09 88 PRO A N 1
ATOM 691 C CA . PRO A 1 88 ? -13.438 -11.297 6.125 1 45.09 88 PRO A CA 1
ATOM 692 C C . PRO A 1 88 ? -13.547 -9.797 5.879 1 45.09 88 PRO A C 1
ATOM 694 O O . PRO A 1 88 ? -14.5 -9.336 5.25 1 45.09 88 PRO A O 1
ATOM 697 N N . GLU A 1 89 ? -12.812 -8.961 6.312 1 43.28 89 GLU A N 1
ATOM 698 C CA . GLU A 1 89 ? -13.32 -7.625 6.004 1 43.28 89 GLU A CA 1
ATOM 699 C C . GLU A 1 89 ? -13.719 -7.512 4.539 1 43.28 89 GLU A C 1
ATOM 701 O O . GLU A 1 89 ? -14.844 -7.105 4.227 1 43.28 89 GLU A O 1
ATOM 706 N N . TYR A 1 90 ? -12.797 -7.125 3.625 1 41.59 90 TYR A N 1
ATOM 707 C CA . TYR A 1 90 ? -13.094 -6.301 2.461 1 41.59 90 TYR A CA 1
ATOM 708 C C . TYR A 1 90 ? -13.672 -7.141 1.328 1 41.59 90 TYR A C 1
ATOM 710 O O . TYR A 1 90 ? -14.023 -6.609 0.272 1 41.59 90 TYR A O 1
ATOM 718 N N . PHE A 1 91 ? -13.422 -8.453 1.21 1 40.78 91 PHE A N 1
ATOM 719 C CA . PHE A 1 91 ? -13.883 -8.938 -0.087 1 40.78 91 PHE A CA 1
ATOM 720 C C . PHE A 1 91 ? -15.398 -8.93 -0.165 1 40.78 91 PHE A C 1
ATOM 722 O O . PHE A 1 91 ? -15.984 -9.555 -1.056 1 40.78 91 PHE A O 1
ATOM 729 N N . ALA A 1 92 ? -16.109 -8.602 1.015 1 35.44 92 ALA A N 1
ATOM 730 C CA . ALA A 1 92 ? -17.547 -8.734 0.819 1 35.44 92 ALA A CA 1
ATOM 731 C C . ALA A 1 92 ? -18 -8.039 -0.463 1 35.44 92 ALA A C 1
ATOM 733 O O . ALA A 1 92 ? -17.281 -7.184 -0.993 1 35.44 92 ALA A O 1
ATOM 734 N N . ASP A 1 93 ? -19.5 -8.141 -0.786 1 36.19 93 ASP A N 1
ATOM 735 C CA . ASP A 1 93 ? -20.422 -7.797 -1.863 1 36.19 93 ASP A CA 1
ATOM 736 C C . ASP A 1 93 ? -20.328 -6.316 -2.223 1 36.19 93 ASP A C 1
ATOM 738 O O . ASP A 1 93 ? -20.578 -5.449 -1.383 1 36.19 93 ASP A O 1
ATOM 742 N N . SER A 1 94 ? -19.406 -5.727 -2.771 1 36.69 94 SER A N 1
ATOM 743 C CA . SER A 1 94 ? -19.891 -4.461 -3.307 1 36.69 94 SER A CA 1
ATOM 744 C C . SER A 1 94 ? -21.328 -4.586 -3.822 1 36.69 94 SER A C 1
ATOM 746 O O . SER A 1 94 ? -21.594 -5.355 -4.75 1 36.69 94 SER A O 1
ATOM 748 N N . PRO A 1 95 ? -22.516 -4.492 -2.863 1 33.47 95 PRO A N 1
ATOM 749 C CA . PRO A 1 95 ? -23.844 -4.234 -3.402 1 33.47 95 PRO A CA 1
ATOM 750 C C . PRO A 1 95 ? -23.828 -3.26 -4.578 1 33.47 95 PRO A C 1
ATOM 752 O O . PRO A 1 95 ? -23.375 -2.125 -4.441 1 33.47 95 PRO A O 1
ATOM 755 N N . SER A 1 96 ? -23.484 -3.635 -5.68 1 31.62 96 SER A N 1
ATOM 756 C CA . SER A 1 96 ? -23.75 -2.758 -6.816 1 31.62 96 SER A CA 1
ATOM 757 C C . SER A 1 96 ? -25.094 -2.047 -6.656 1 31.62 96 SER A C 1
ATOM 759 O O . SER A 1 96 ? -25.172 -0.828 -6.824 1 31.62 96 SER A O 1
ATOM 761 N N . ALA A 1 97 ? -26.438 -2.76 -7.055 1 29.55 97 ALA A N 1
ATOM 762 C CA . ALA A 1 97 ? -27.453 -2.305 -8 1 29.55 97 ALA A CA 1
ATOM 763 C C . ALA A 1 97 ? -28.438 -1.368 -7.324 1 29.55 97 ALA A C 1
ATOM 765 O O . ALA A 1 97 ? -28.906 -0.405 -7.938 1 29.55 97 ALA A O 1
ATOM 766 N N . GLY A 1 98 ? -29.344 -1.829 -6.375 1 28.61 98 GLY A N 1
ATOM 767 C CA . GLY A 1 98 ? -30.766 -1.559 -6.543 1 28.61 98 GLY A CA 1
ATOM 768 C C . GLY A 1 98 ? -31.141 -0.14 -6.172 1 28.61 98 GLY A C 1
ATOM 769 O O . GLY A 1 98 ? -31.547 0.123 -5.035 1 28.61 98 GLY A O 1
ATOM 770 N N . MET A 1 99 ? -30.328 0.843 -6.25 1 28.14 99 MET A N 1
ATOM 771 C CA . MET A 1 99 ? -30.984 2.123 -6 1 28.14 99 MET A CA 1
ATOM 772 C C . MET A 1 99 ? -32.219 2.291 -6.895 1 28.14 99 MET A C 1
ATOM 774 O O . MET A 1 99 ? -32.094 2.623 -8.07 1 28.14 99 MET A O 1
ATOM 778 N N . ALA A 1 100 ? -33.188 1.12 -7.078 1 28.77 100 ALA A N 1
ATOM 779 C CA . ALA A 1 100 ? -34.406 1.405 -7.812 1 28.77 100 ALA A CA 1
ATOM 780 C C . ALA A 1 100 ? -35.062 2.67 -7.289 1 28.77 100 ALA A C 1
ATOM 782 O O . ALA A 1 100 ? -34.875 3.061 -6.137 1 28.77 100 ALA A O 1
ATOM 783 N N . PRO A 1 101 ? -35.875 3.318 -8.273 1 31.38 101 PRO A N 1
ATOM 784 C CA . PRO A 1 101 ? -36.625 4.578 -8.203 1 31.38 101 PRO A CA 1
ATOM 785 C C . PRO A 1 101 ? -37.719 4.562 -7.133 1 31.38 101 PRO A C 1
ATOM 787 O O . PRO A 1 101 ? -38.219 3.492 -6.77 1 31.38 101 PRO A O 1
ATOM 790 N N . SER A 1 102 ? -37.844 5.449 -6.289 1 27.38 102 SER A N 1
ATOM 791 C CA . SER A 1 102 ? -38.719 5.777 -5.172 1 27.38 102 SER A CA 1
ATOM 792 C C . SER A 1 102 ? -40.156 5.855 -5.613 1 27.38 102 SER A C 1
ATOM 794 O O . SER A 1 102 ? -41.062 6.016 -4.785 1 27.38 102 SER A O 1
ATOM 796 N N . THR A 1 103 ? -40.562 6.129 -7.051 1 31.36 103 THR A N 1
ATOM 797 C CA . THR A 1 103 ? -41.812 6.855 -6.953 1 31.36 103 THR A CA 1
ATOM 798 C C . THR A 1 103 ? -42.938 5.926 -6.492 1 31.36 103 THR A C 1
ATOM 800 O O . THR A 1 103 ? -43.281 4.973 -7.188 1 31.36 103 THR A O 1
ATOM 803 N N . ARG A 1 104 ? -43.219 5.738 -5.301 1 25.14 104 ARG A N 1
ATOM 804 C CA . ARG A 1 104 ? -44.312 5.09 -4.566 1 25.14 104 ARG A CA 1
ATOM 805 C C . ARG A 1 104 ? -45.688 5.629 -5.008 1 25.14 104 ARG A C 1
ATOM 807 O O . ARG A 1 104 ? -46.719 5.137 -4.566 1 25.14 104 ARG A O 1
ATOM 814 N N . GLU A 1 105 ? -45.781 6.922 -5.668 1 29.39 105 GLU A N 1
ATOM 815 C CA . GLU A 1 105 ? -47.031 7.5 -5.191 1 29.39 105 GLU A CA 1
ATOM 816 C C . GLU A 1 105 ? -48.219 6.672 -5.645 1 29.39 105 GLU A C 1
ATOM 818 O O . GLU A 1 105 ? -48.375 6.371 -6.832 1 29.39 105 GLU A O 1
ATOM 823 N N . GLU A 1 106 ? -48.938 5.918 -4.68 1 25.36 106 GLU A N 1
ATOM 824 C CA . GLU A 1 106 ? -50.375 5.574 -4.723 1 25.36 106 GLU A CA 1
ATOM 825 C C . GLU A 1 106 ? -51.219 6.781 -5.109 1 25.36 106 GLU A C 1
ATOM 827 O O . GLU A 1 106 ? -50.969 7.898 -4.652 1 25.36 106 GLU A O 1
ATOM 832 N N . ARG B 1 1 ? -11.281 3.959 -6.559 1 89.38 1 ARG B N 1
ATOM 833 C CA . ARG B 1 1 ? -10.648 2.668 -6.305 1 89.38 1 ARG B CA 1
ATOM 834 C C . ARG B 1 1 ? -9.344 2.529 -7.086 1 89.38 1 ARG B C 1
ATOM 836 O O . ARG B 1 1 ? -9.062 3.328 -7.98 1 89.38 1 ARG B O 1
ATOM 843 N N . ILE B 1 2 ? -8.508 1.652 -6.637 1 95.69 2 ILE B N 1
ATOM 844 C CA . ILE B 1 2 ? -7.277 1.331 -7.355 1 95.69 2 ILE B CA 1
ATOM 845 C C . ILE B 1 2 ? -7.609 0.503 -8.594 1 95.69 2 ILE B C 1
ATOM 847 O O . ILE B 1 2 ? -8.281 -0.529 -8.5 1 95.69 2 ILE B O 1
ATOM 851 N N . PRO B 1 3 ? -7.125 0.885 -9.742 1 94.88 3 PRO B N 1
ATOM 852 C CA . PRO B 1 3 ? -7.453 0.142 -10.961 1 94.88 3 PRO B CA 1
ATOM 853 C C . PRO B 1 3 ? -6.871 -1.271 -10.969 1 94.88 3 PRO B C 1
ATOM 855 O O . PRO B 1 3 ? -5.719 -1.469 -10.578 1 94.88 3 PRO B O 1
ATOM 858 N N . ASP B 1 4 ? -7.684 -2.203 -11.523 1 94.88 4 ASP B N 1
ATOM 859 C CA . ASP B 1 4 ? -7.215 -3.584 -11.625 1 94.88 4 ASP B CA 1
ATOM 860 C C . ASP B 1 4 ? -5.98 -3.68 -12.516 1 94.88 4 ASP B C 1
ATOM 862 O O . ASP B 1 4 ? -5.066 -4.457 -12.234 1 94.88 4 ASP B O 1
ATOM 866 N N . GLU B 1 5 ? -6.023 -2.918 -13.57 1 95.56 5 GLU B N 1
ATOM 867 C CA . GLU B 1 5 ? -4.949 -2.986 -14.555 1 95.56 5 GLU B CA 1
ATOM 868 C C . GLU B 1 5 ? -3.604 -2.621 -13.938 1 95.56 5 GLU B C 1
ATOM 870 O O . GLU B 1 5 ? -2.562 -3.145 -14.344 1 95.56 5 GLU B O 1
ATOM 875 N N . LEU B 1 6 ? -3.621 -1.712 -13.016 1 96.25 6 LEU B N 1
ATOM 876 C CA . LEU B 1 6 ? -2.396 -1.316 -12.328 1 96.25 6 LEU B CA 1
ATOM 877 C C . LEU B 1 6 ? -1.831 -2.477 -11.516 1 96.25 6 LEU B C 1
ATOM 879 O O . LEU B 1 6 ? -0.636 -2.77 -11.594 1 96.25 6 LEU B O 1
ATOM 883 N N . VAL B 1 7 ? -2.67 -3.113 -10.758 1 97.69 7 VAL B N 1
ATOM 884 C CA . VAL B 1 7 ? -2.242 -4.25 -9.945 1 97.69 7 VAL B CA 1
ATOM 885 C C . VAL B 1 7 ? -1.739 -5.371 -10.852 1 97.69 7 VAL B C 1
ATOM 887 O O . VAL B 1 7 ? -0.691 -5.965 -10.586 1 97.69 7 VAL B O 1
ATOM 890 N N . GLU B 1 8 ? -2.494 -5.609 -11.906 1 96.94 8 GLU B N 1
ATOM 891 C CA . GLU B 1 8 ? -2.1 -6.637 -12.867 1 96.94 8 GLU B CA 1
ATOM 892 C C . GLU B 1 8 ? -0.726 -6.336 -13.461 1 96.94 8 GLU B C 1
ATOM 894 O O . GLU B 1 8 ? 0.068 -7.25 -13.695 1 96.94 8 GLU B O 1
ATOM 899 N N . HIS B 1 9 ? -0.496 -5.102 -13.703 1 96.5 9 HIS B N 1
ATOM 900 C CA . HIS B 1 9 ? 0.799 -4.691 -14.234 1 96.5 9 HIS B CA 1
ATOM 901 C C . HIS B 1 9 ? 1.933 -5.098 -13.297 1 96.5 9 HIS B C 1
ATOM 903 O O . HIS B 1 9 ? 2.924 -5.688 -13.742 1 96.5 9 HIS B O 1
ATOM 909 N N . TYR B 1 10 ? 1.763 -4.832 -12.062 1 96.94 10 TYR B N 1
ATOM 910 C CA . TYR B 1 10 ? 2.818 -5.148 -11.102 1 96.94 10 TYR B CA 1
ATOM 911 C C . TYR B 1 10 ? 2.961 -6.656 -10.93 1 96.94 10 TYR B C 1
ATOM 913 O O . TYR B 1 10 ? 4.078 -7.168 -10.812 1 96.94 10 TYR B O 1
ATOM 921 N N . LEU B 1 11 ? 1.858 -7.34 -10.891 1 97.25 11 LEU B N 1
ATOM 922 C CA . LEU B 1 11 ? 1.919 -8.797 -10.797 1 97.25 11 LEU B CA 1
ATOM 923 C C . LEU B 1 11 ? 2.611 -9.391 -12.023 1 97.25 11 LEU B C 1
ATOM 925 O O . LEU B 1 11 ? 3.48 -10.25 -11.891 1 97.25 11 LEU B O 1
ATOM 929 N N . GLY B 1 12 ? 2.195 -8.914 -13.188 1 95.88 12 GLY B N 1
ATOM 930 C CA . GLY B 1 12 ? 2.844 -9.359 -14.414 1 95.88 12 GLY B CA 1
ATOM 931 C C . GLY B 1 12 ? 4.328 -9.055 -14.445 1 95.88 12 GLY B C 1
ATOM 932 O O . GLY B 1 12 ? 5.137 -9.914 -14.805 1 95.88 12 GLY B O 1
ATOM 933 N N . ARG B 1 13 ? 4.656 -7.855 -14.094 1 96.12 13 ARG B N 1
ATOM 934 C CA . ARG B 1 13 ? 6.047 -7.422 -14.078 1 96.12 13 ARG B CA 1
ATOM 935 C C . ARG B 1 13 ? 6.887 -8.297 -13.156 1 96.12 13 ARG B C 1
ATOM 937 O O . ARG B 1 13 ? 8.07 -8.539 -13.422 1 96.12 13 ARG B O 1
ATOM 944 N N . SER B 1 14 ? 6.332 -8.719 -12.094 1 96.31 14 SER B N 1
ATOM 945 C CA . SER B 1 14 ? 7.039 -9.578 -11.156 1 96.31 14 SER B CA 1
ATOM 946 C C . SER B 1 14 ? 7.301 -10.961 -11.75 1 96.31 14 SER B C 1
ATOM 948 O O . SER B 1 14 ? 8.211 -11.664 -11.32 1 96.31 14 SER B O 1
ATOM 950 N N . GLY B 1 15 ? 6.328 -11.414 -12.656 1 94.88 15 GLY B N 1
ATOM 951 C CA . GLY B 1 15 ? 6.551 -12.688 -13.305 1 94.88 15 GLY B CA 1
ATOM 952 C C . GLY B 1 15 ? 5.297 -13.531 -13.414 1 94.88 15 GLY B C 1
ATOM 953 O O . GLY B 1 15 ? 5.328 -14.633 -13.969 1 94.88 15 GLY B O 1
ATOM 954 N N . PHE B 1 16 ? 4.281 -12.93 -12.883 1 94.44 16 PHE B N 1
ATOM 955 C CA . PHE B 1 16 ? 3.053 -13.703 -12.977 1 94.44 16 PHE B CA 1
ATOM 956 C C . PHE B 1 16 ? 2.367 -13.469 -14.32 1 94.44 16 PHE B C 1
ATOM 958 O O . PHE B 1 16 ? 2.318 -12.344 -14.812 1 94.44 16 PHE B O 1
ATOM 965 N N . HIS B 1 17 ? 1.866 -14.391 -14.898 1 81.25 17 HIS B N 1
ATOM 966 C CA . HIS B 1 17 ? 1.302 -14.258 -16.234 1 81.25 17 HIS B CA 1
ATOM 967 C C . HIS B 1 17 ? -0.182 -13.914 -16.172 1 81.25 17 HIS B C 1
ATOM 969 O O . HIS B 1 17 ? -0.646 -13.016 -16.891 1 81.25 17 HIS B O 1
ATOM 975 N N . CYS B 1 18 ? -1.053 -14.602 -15.625 1 74.62 18 CYS B N 1
ATOM 976 C CA . CYS B 1 18 ? -2.492 -14.375 -15.586 1 74.62 18 CYS B CA 1
ATOM 977 C C . CYS B 1 18 ? -3.016 -14.438 -14.156 1 74.62 18 CYS B C 1
ATOM 979 O O . CYS B 1 18 ? -3.512 -15.469 -13.719 1 74.62 18 CYS B O 1
ATOM 981 N N . PRO B 1 19 ? -2.969 -13.188 -13.703 1 75.19 19 PRO B N 1
ATOM 982 C CA . PRO B 1 19 ? -3.428 -13.297 -12.312 1 75.19 19 PRO B CA 1
ATOM 983 C C . PRO B 1 19 ? -4.949 -13.344 -12.195 1 75.19 19 PRO B C 1
ATOM 985 O O . PRO B 1 19 ? -5.656 -12.805 -13.055 1 75.19 19 PRO B O 1
ATOM 988 N N . ASP B 1 20 ? -5.426 -14.094 -11.391 1 90.5 20 ASP B N 1
ATOM 989 C CA . ASP B 1 20 ? -6.82 -14.203 -10.961 1 90.5 20 ASP B CA 1
ATOM 990 C C . ASP B 1 20 ? -7.355 -12.852 -10.492 1 90.5 20 ASP B C 1
ATOM 992 O O . ASP B 1 20 ? -6.691 -12.148 -9.719 1 90.5 20 ASP B O 1
ATOM 996 N N . LEU B 1 21 ? -8.562 -12.531 -11.023 1 93.81 21 LEU B N 1
ATOM 997 C CA . LEU B 1 21 ? -9.172 -11.242 -10.703 1 93.81 21 LEU B CA 1
ATOM 998 C C . LEU B 1 21 ? -9.406 -11.109 -9.203 1 93.81 21 LEU B C 1
ATOM 1000 O O . LEU B 1 21 ? -9.266 -10.016 -8.641 1 93.81 21 LEU B O 1
ATOM 1004 N N . ARG B 1 22 ? -9.75 -12.148 -8.625 1 94.38 22 ARG B N 1
ATOM 1005 C CA . ARG B 1 22 ? -10 -12.133 -7.191 1 94.38 22 ARG B CA 1
ATOM 1006 C C . ARG B 1 22 ? -8.734 -11.766 -6.418 1 94.38 22 ARG B C 1
ATOM 1008 O O . ARG B 1 22 ? -8.789 -10.961 -5.484 1 94.38 22 ARG B O 1
ATOM 1015 N N . LEU B 1 23 ? -7.652 -12.281 -6.812 1 96.31 23 LEU B N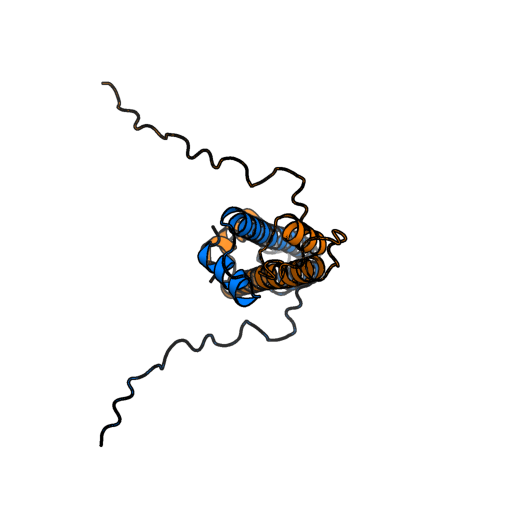 1
ATOM 1016 C CA . LEU B 1 23 ? -6.395 -12 -6.133 1 96.31 23 LEU B CA 1
ATOM 1017 C C . LEU B 1 23 ? -5.922 -10.578 -6.426 1 96.31 23 LEU B C 1
ATOM 1019 O O . LEU B 1 23 ? -5.387 -9.898 -5.547 1 96.31 23 LEU B O 1
ATOM 1023 N N . THR B 1 24 ? -6.16 -10.188 -7.688 1 96.75 24 THR B N 1
ATOM 1024 C CA . THR B 1 24 ? -5.867 -8.812 -8.062 1 96.75 24 THR B CA 1
ATOM 1025 C C . THR B 1 24 ? -6.645 -7.836 -7.184 1 96.75 24 THR B C 1
ATOM 1027 O O . THR B 1 24 ? -6.078 -6.859 -6.684 1 96.75 24 THR B O 1
ATOM 1030 N N . ARG B 1 25 ? -7.875 -8.141 -6.992 1 95.69 25 ARG B N 1
ATOM 1031 C CA . ARG B 1 25 ? -8.734 -7.27 -6.188 1 95.69 25 ARG B CA 1
ATOM 1032 C C . ARG B 1 25 ? -8.312 -7.297 -4.723 1 95.69 25 ARG B C 1
ATOM 1034 O O . ARG B 1 25 ? -8.383 -6.277 -4.031 1 95.69 25 ARG B O 1
ATOM 1041 N N . LEU B 1 26 ? -7.875 -8.406 -4.246 1 95.56 26 LEU B N 1
ATOM 1042 C CA . LEU B 1 26 ? -7.391 -8.508 -2.875 1 95.56 26 LEU B CA 1
ATOM 1043 C C . LEU B 1 26 ? -6.148 -7.641 -2.678 1 95.56 26 LEU B C 1
ATOM 1045 O O . LEU B 1 26 ? -6.016 -6.965 -1.654 1 95.56 26 LEU B O 1
ATOM 1049 N N . VAL B 1 27 ? -5.289 -7.594 -3.65 1 97.19 27 VAL B N 1
ATOM 1050 C CA . VAL B 1 27 ? -4.102 -6.75 -3.592 1 97.19 27 VAL B CA 1
ATOM 1051 C C . VAL B 1 27 ? -4.512 -5.277 -3.605 1 97.19 27 VAL B C 1
ATOM 1053 O O . VAL B 1 27 ? -3.945 -4.461 -2.875 1 97.19 27 VAL B O 1
ATOM 1056 N N . ALA B 1 28 ? -5.535 -4.957 -4.41 1 97.12 28 ALA B N 1
ATOM 1057 C CA . ALA B 1 28 ? -6.035 -3.588 -4.469 1 97.12 28 ALA B CA 1
ATOM 1058 C C . ALA B 1 28 ? -6.594 -3.15 -3.115 1 97.12 28 ALA B C 1
ATOM 1060 O O . ALA B 1 28 ? -6.324 -2.041 -2.654 1 97.12 28 ALA B O 1
ATOM 1061 N N . VAL B 1 29 ? -7.332 -4.004 -2.463 1 96.56 29 VAL B N 1
ATOM 1062 C CA . VAL B 1 29 ? -7.902 -3.715 -1.151 1 96.56 29 VAL B CA 1
ATOM 1063 C C . VAL B 1 29 ? -6.781 -3.533 -0.13 1 96.56 29 VAL B C 1
ATOM 1065 O O . VAL B 1 29 ? -6.82 -2.611 0.689 1 96.56 29 VAL B O 1
ATOM 1068 N N . ALA B 1 30 ? -5.773 -4.336 -0.177 1 97 30 ALA B N 1
ATOM 1069 C CA . ALA B 1 30 ? -4.633 -4.223 0.729 1 97 30 ALA B CA 1
ATOM 1070 C C . ALA B 1 30 ? -3.896 -2.904 0.523 1 97 30 ALA B C 1
ATOM 1072 O O . ALA B 1 30 ? -3.475 -2.262 1.488 1 97 30 ALA B O 1
ATOM 1073 N N . ALA B 1 31 ? -3.762 -2.486 -0.737 1 97.88 31 ALA B N 1
ATOM 1074 C CA . ALA B 1 31 ? -3.121 -1.207 -1.031 1 97.88 31 ALA B CA 1
ATOM 1075 C C . ALA B 1 31 ? -3.955 -0.041 -0.509 1 97.88 31 ALA B C 1
ATOM 1077 O O . ALA B 1 31 ? -3.412 0.939 0.004 1 97.88 31 ALA B O 1
ATOM 1078 N N . GLN B 1 32 ? -5.254 -0.164 -0.633 1 96.88 32 GLN B N 1
ATOM 1079 C CA . GLN B 1 32 ? -6.145 0.855 -0.084 1 96.88 32 GLN B CA 1
ATOM 1080 C C . GLN B 1 32 ? -6.02 0.932 1.436 1 96.88 32 GLN B C 1
ATOM 1082 O O . GLN B 1 32 ? -5.953 2.023 2.004 1 96.88 32 GLN B O 1
ATOM 1087 N N . LYS B 1 33 ? -5.934 -0.158 2.062 1 96.62 33 LYS B N 1
ATOM 1088 C CA . LYS B 1 33 ? -5.715 -0.171 3.506 1 96.62 33 LYS B CA 1
ATOM 1089 C C . LYS B 1 33 ? -4.379 0.472 3.863 1 96.62 33 LYS B C 1
ATOM 1091 O O . LYS B 1 33 ? -4.285 1.215 4.844 1 96.62 33 LYS B O 1
ATOM 1096 N N . PHE B 1 34 ? -3.365 0.163 3.137 1 97.25 34 PHE B N 1
ATOM 1097 C CA . PHE B 1 34 ? -2.051 0.763 3.336 1 97.25 34 PHE B CA 1
ATOM 1098 C C . PHE B 1 34 ? -2.139 2.285 3.293 1 97.25 34 PHE B C 1
ATOM 1100 O O . PHE B 1 34 ? -1.615 2.967 4.176 1 97.25 34 PHE B O 1
ATOM 1107 N N . ILE B 1 35 ? -2.832 2.822 2.289 1 98.06 35 ILE B N 1
ATOM 1108 C CA . ILE B 1 35 ? -3.004 4.266 2.168 1 98.06 35 ILE B CA 1
ATOM 1109 C C . ILE B 1 35 ? -3.764 4.797 3.381 1 98.06 35 ILE B C 1
ATOM 1111 O O . ILE B 1 35 ? -3.381 5.816 3.961 1 98.06 35 ILE B O 1
ATOM 1115 N N . SER B 1 36 ? -4.793 4.105 3.75 1 97.75 36 SER B N 1
ATOM 1116 C CA . SER B 1 36 ? -5.594 4.504 4.902 1 97.75 36 SER B CA 1
ATOM 1117 C C . SER B 1 36 ? -4.758 4.52 6.176 1 97.75 36 SER B C 1
ATOM 1119 O O . SER B 1 36 ? -4.855 5.453 6.977 1 97.75 36 SER B O 1
ATOM 1121 N N . ASP B 1 37 ? -3.961 3.506 6.371 1 97.88 37 ASP B N 1
ATOM 1122 C CA . ASP B 1 37 ? -3.109 3.412 7.551 1 97.88 37 ASP B CA 1
ATOM 1123 C C . ASP B 1 37 ? -2.074 4.535 7.57 1 97.88 37 ASP B C 1
ATOM 1125 O O . ASP B 1 37 ? -1.831 5.145 8.617 1 97.88 37 ASP B O 1
ATOM 1129 N N . ILE B 1 38 ? -1.468 4.797 6.438 1 97.94 38 ILE B N 1
ATOM 1130 C CA . ILE B 1 38 ? -0.5 5.883 6.332 1 97.94 38 ILE B CA 1
ATOM 1131 C C . ILE B 1 38 ? -1.167 7.207 6.699 1 97.94 38 ILE B C 1
ATOM 1133 O O . ILE B 1 38 ? -0.596 8.016 7.438 1 97.94 38 ILE B O 1
ATOM 1137 N N . ALA B 1 39 ? -2.375 7.43 6.133 1 98 39 ALA B N 1
ATOM 1138 C CA . ALA B 1 39 ? -3.105 8.664 6.426 1 98 39 ALA B CA 1
ATOM 1139 C C . ALA B 1 39 ? -3.387 8.789 7.922 1 98 39 ALA B C 1
ATOM 1141 O O . ALA B 1 39 ? -3.15 9.844 8.516 1 98 39 ALA B O 1
ATOM 1142 N N . SER B 1 40 ? -3.816 7.703 8.539 1 98.12 40 SER B N 1
ATOM 1143 C CA . SER B 1 40 ? -4.145 7.684 9.961 1 98.12 40 SER B CA 1
ATOM 1144 C C . SER B 1 40 ? -2.9 7.902 10.82 1 98.12 40 SER B C 1
ATOM 1146 O O . SER B 1 40 ? -2.926 8.688 11.773 1 98.12 40 SER B O 1
ATOM 1148 N N . ASP B 1 41 ? -1.863 7.27 10.484 1 98.38 41 ASP B N 1
ATOM 1149 C CA . ASP B 1 41 ? -0.623 7.422 11.242 1 98.38 41 ASP B CA 1
ATOM 1150 C C . ASP B 1 41 ? -0.051 8.828 11.086 1 98.38 41 ASP B C 1
ATOM 1152 O O . ASP B 1 41 ? 0.467 9.406 12.039 1 98.38 41 ASP B O 1
ATOM 1156 N N . SER B 1 42 ? -0.147 9.367 9.906 1 97.94 42 SER B N 1
ATOM 1157 C CA . SER B 1 42 ? 0.299 10.742 9.688 1 97.94 42 SER B CA 1
ATOM 1158 C C . SER B 1 42 ? -0.492 11.719 10.539 1 97.94 42 SER B C 1
ATOM 1160 O O . SER B 1 42 ? 0.07 12.68 11.078 1 97.94 42 SER B O 1
ATOM 1162 N N . LEU B 1 43 ? -1.765 11.453 10.656 1 97.56 43 LEU B N 1
ATOM 1163 C CA . LEU B 1 43 ? -2.615 12.305 11.484 1 97.56 43 LEU B CA 1
ATOM 1164 C C . LEU B 1 43 ? -2.188 12.242 12.945 1 97.56 43 LEU B C 1
ATOM 1166 O O . LEU B 1 43 ? -2.189 13.266 13.641 1 97.56 43 LEU B O 1
ATOM 1170 N N . GLN B 1 44 ? -1.837 11.055 13.43 1 97.88 44 GLN B N 1
ATOM 1171 C CA . GLN B 1 44 ? -1.354 10.891 14.797 1 97.88 44 GLN B CA 1
ATOM 1172 C C . GLN B 1 44 ? -0.089 11.711 15.039 1 97.88 44 GLN B C 1
ATOM 1174 O O . GLN B 1 44 ? 0.037 12.391 16.062 1 97.88 44 GLN B O 1
ATOM 1179 N N . HIS B 1 45 ? 0.793 11.734 14.109 1 96.94 45 HIS B N 1
ATOM 1180 C CA . HIS B 1 45 ? 2.014 12.523 14.219 1 96.94 45 HIS B CA 1
ATOM 1181 C C . HIS B 1 45 ? 1.711 14.016 14.156 1 96.94 45 HIS B C 1
ATOM 1183 O O . HIS B 1 45 ? 2.303 14.805 14.891 1 96.94 45 HIS B O 1
ATOM 1189 N N . CYS B 1 46 ? 0.863 14.398 13.273 1 95.75 46 CYS B N 1
ATOM 1190 C CA . CYS B 1 46 ? 0.456 15.789 13.133 1 95.75 46 CYS B CA 1
ATOM 1191 C C . CYS B 1 46 ? -0.144 16.312 14.438 1 95.75 46 CYS B C 1
ATOM 1193 O O . CYS B 1 46 ? 0.224 17.391 14.906 1 95.75 46 CYS B O 1
ATOM 1195 N N . LYS B 1 47 ? -1.045 15.555 15.016 1 95.69 47 LYS B N 1
ATOM 1196 C CA . LYS B 1 47 ? -1.678 15.938 16.281 1 95.69 47 LYS B CA 1
ATOM 1197 C C . LYS B 1 47 ? -0.644 16.078 17.391 1 95.69 47 LYS B C 1
ATOM 1199 O O . LYS B 1 47 ? -0.709 17.016 18.188 1 95.69 47 LYS B O 1
ATOM 1204 N N . ALA B 1 48 ? 0.221 15.164 17.469 1 95.25 48 ALA B N 1
ATOM 1205 C CA . ALA B 1 48 ? 1.279 15.227 18.484 1 95.25 48 ALA B CA 1
ATOM 1206 C C . ALA B 1 48 ? 2.123 16.484 18.297 1 95.25 48 ALA B C 1
ATOM 1208 O O . ALA B 1 48 ? 2.516 17.125 19.281 1 95.25 48 ALA B O 1
ATOM 1209 N N . ARG B 1 49 ? 2.408 16.828 17.062 1 93.75 49 ARG B N 1
ATOM 1210 C CA . ARG B 1 49 ? 3.215 18 16.75 1 93.75 49 ARG B CA 1
ATOM 1211 C C . ARG B 1 49 ? 2.494 19.281 17.156 1 93.75 49 ARG B C 1
ATOM 1213 O O . ARG B 1 49 ? 3.102 20.188 17.734 1 93.75 49 ARG B O 1
ATOM 1220 N N . VAL B 1 50 ? 1.234 19.375 16.844 1 90.5 50 VAL B N 1
ATOM 1221 C CA . VAL B 1 50 ? 0.432 20.562 17.109 1 90.5 50 VAL B CA 1
ATOM 1222 C C . VAL B 1 50 ? 0.196 20.703 18.609 1 90.5 50 VAL B C 1
ATOM 1224 O O . VAL B 1 50 ? 0.142 21.828 19.125 1 90.5 50 VAL B O 1
ATOM 1227 N N . ALA B 1 51 ? 0.065 19.609 19.328 1 90.19 51 ALA B N 1
ATOM 1228 C CA . ALA B 1 51 ? -0.206 19.609 20.766 1 90.19 51 ALA B CA 1
ATOM 1229 C C . ALA B 1 51 ? 1.05 19.953 21.562 1 90.19 51 ALA B C 1
ATOM 1231 O O . ALA B 1 51 ? 0.968 20.328 22.734 1 90.19 51 ALA B O 1
ATOM 1232 N N . ALA B 1 52 ? 2.143 19.828 20.984 1 85.88 52 ALA B N 1
ATOM 1233 C CA . ALA B 1 52 ? 3.385 20.109 21.688 1 85.88 52 ALA B CA 1
ATOM 1234 C C . ALA B 1 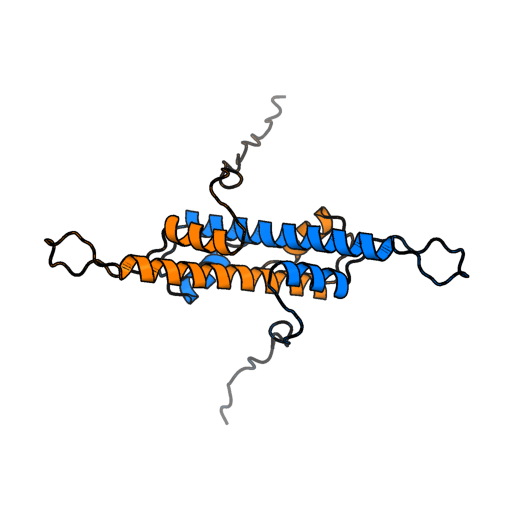52 ? 3.502 21.594 22.031 1 85.88 52 ALA B C 1
ATOM 1236 O O . ALA B 1 52 ? 3.146 22.453 21.219 1 85.88 52 ALA B O 1
ATOM 1237 N N . PRO B 1 53 ? 3.658 21.891 23.391 1 77.19 53 PRO B N 1
ATOM 1238 C CA . PRO B 1 53 ? 3.781 23.297 23.797 1 77.19 53 PRO B CA 1
ATOM 1239 C C . PRO B 1 53 ? 4.859 24.047 23.031 1 77.19 53 PRO B C 1
ATOM 1241 O O . PRO B 1 53 ? 5.93 23.5 22.75 1 77.19 53 PRO B O 1
ATOM 1244 N N . VAL B 1 54 ? 4.383 24.906 22.203 1 67.44 54 VAL B N 1
ATOM 1245 C CA . VAL B 1 54 ? 5.328 25.781 21.516 1 67.44 54 VAL B CA 1
ATOM 1246 C C . VAL B 1 54 ? 6.168 26.547 22.516 1 67.44 54 VAL B C 1
ATOM 1248 O O . VAL B 1 54 ? 5.633 27.141 23.469 1 67.44 54 VAL B O 1
ATOM 1251 N N . LYS B 1 55 ? 7.309 26.125 22.812 1 60.31 55 LYS B N 1
ATOM 1252 C CA . LYS B 1 55 ? 8.188 26.781 23.766 1 60.31 55 LYS B CA 1
ATOM 1253 C C . LYS B 1 55 ? 8.125 28.297 23.609 1 60.31 55 LYS B C 1
ATOM 1255 O O . LYS B 1 55 ? 8.672 29.047 24.438 1 60.31 55 LYS B O 1
ATOM 1260 N N . ASP B 1 56 ? 7.66 28.75 22.438 1 55.81 56 ASP B N 1
ATOM 1261 C CA . ASP B 1 56 ? 7.809 30.203 22.375 1 55.81 56 ASP B CA 1
ATOM 1262 C C . ASP B 1 56 ? 6.699 30.891 23.172 1 55.81 56 ASP B C 1
ATOM 1264 O O . ASP B 1 56 ? 5.516 30.688 22.891 1 55.81 56 ASP B O 1
ATOM 1268 N N . ASN B 1 57 ? 6.953 31.234 24.406 1 53.66 57 ASN B N 1
ATOM 1269 C CA . ASN B 1 57 ? 6.238 31.969 25.438 1 53.66 57 ASN B CA 1
ATOM 1270 C C . ASN B 1 57 ? 5.305 33.031 24.844 1 53.66 57 ASN B C 1
ATOM 1272 O O . ASN B 1 57 ? 4.461 33.562 25.562 1 53.66 57 ASN B O 1
ATOM 1276 N N . LYS B 1 58 ? 5.777 33.781 23.922 1 54.78 58 LYS B N 1
ATOM 1277 C CA . LYS B 1 58 ? 5.223 35.125 23.859 1 54.78 58 LYS B CA 1
ATOM 1278 C C . LYS B 1 58 ? 3.91 35.156 23.094 1 54.78 58 LYS B C 1
ATOM 1280 O O . LYS B 1 58 ? 3.129 36.094 23.203 1 54.78 58 LYS B O 1
ATOM 1285 N N . SER B 1 59 ? 3.654 34.469 21.969 1 55.22 59 SER B N 1
ATOM 1286 C CA . SER B 1 59 ? 2.539 34.969 21.156 1 55.22 59 SER B CA 1
ATOM 1287 C C . SER B 1 59 ? 1.233 34.281 21.547 1 55.22 59 SER B C 1
ATOM 1289 O O . SER B 1 59 ? 1.159 33.031 21.578 1 55.22 59 SER B O 1
ATOM 1291 N N . LYS B 1 60 ? 0.471 34.875 22.359 1 56.38 60 LYS B N 1
ATOM 1292 C CA . LYS B 1 60 ? -0.876 34.625 22.875 1 56.38 60 LYS B CA 1
ATOM 1293 C C . LYS B 1 60 ? -1.82 34.188 21.766 1 56.38 60 LYS B C 1
ATOM 1295 O O . LYS B 1 60 ? -3.033 34.094 21.969 1 56.38 60 LYS B O 1
ATOM 1300 N N . GLN B 1 61 ? -1.452 34.281 20.391 1 56.22 61 GLN B N 1
ATOM 1301 C CA . GLN B 1 61 ? -2.496 34 19.422 1 56.22 61 GLN B CA 1
ATOM 1302 C C . GLN B 1 61 ? -2.705 32.5 19.266 1 56.22 61 GLN B C 1
ATOM 1304 O O . GLN B 1 61 ? -1.74 31.734 19.234 1 56.22 61 GLN B O 1
ATOM 1309 N N . PRO B 1 62 ? -3.953 32.156 19.453 1 55.62 62 PRO B N 1
ATOM 1310 C CA . PRO B 1 62 ? -4.297 30.75 19.219 1 55.62 62 PRO B CA 1
ATOM 1311 C C . PRO B 1 62 ? -3.654 30.188 17.969 1 55.62 62 PRO B C 1
ATOM 1313 O O . PRO B 1 62 ? -3.777 30.766 16.891 1 55.62 62 PRO B O 1
ATOM 1316 N N . LYS B 1 63 ? -2.494 29.578 18.031 1 58.56 63 LYS B N 1
ATOM 1317 C CA . LYS B 1 63 ? -1.808 28.969 16.891 1 58.56 63 LYS B CA 1
ATOM 1318 C C . LYS B 1 63 ? -2.783 28.188 16.016 1 58.56 63 LYS B C 1
ATOM 1320 O O . LYS B 1 63 ? -3.771 27.641 16.516 1 58.56 63 LYS B O 1
ATOM 1325 N N . ASP B 1 64 ? -2.932 28.609 14.75 1 60.38 64 ASP B N 1
ATOM 1326 C CA . ASP B 1 64 ? -3.703 27.906 13.734 1 60.38 64 ASP B CA 1
ATOM 1327 C C . ASP B 1 64 ? -3.596 26.391 13.922 1 60.38 64 ASP B C 1
ATOM 1329 O O . ASP B 1 64 ? -2.514 25.812 13.773 1 60.38 64 ASP B O 1
ATOM 1333 N N . ARG B 1 65 ? -4.492 25.844 14.75 1 74.31 65 ARG B N 1
ATOM 1334 C CA . ARG B 1 65 ? -4.555 24.438 15.164 1 74.31 65 ARG B CA 1
ATOM 1335 C C . ARG B 1 65 ? -5.031 23.547 14.023 1 74.31 65 ARG B C 1
AT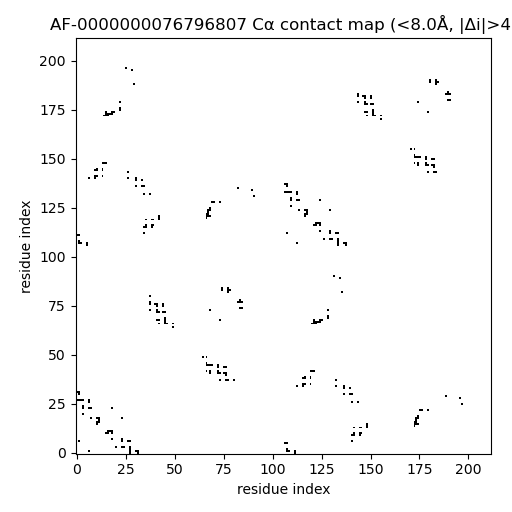OM 1337 O O . ARG B 1 65 ? -5.5 22.438 14.25 1 74.31 65 ARG B O 1
ATOM 1344 N N . ARG B 1 66 ? -4.723 24.156 12.711 1 83.44 66 ARG B N 1
ATOM 1345 C CA . ARG B 1 66 ? -5.145 23.328 11.578 1 83.44 66 ARG B CA 1
ATOM 1346 C C . ARG B 1 66 ? -4.25 22.109 11.422 1 83.44 66 ARG B C 1
ATOM 1348 O O . ARG B 1 66 ? -3.039 22.188 11.641 1 83.44 66 ARG B O 1
ATOM 1355 N N . LEU B 1 67 ? -4.895 21 11.148 1 89.56 67 LEU B N 1
ATOM 1356 C CA . LEU B 1 67 ? -4.18 19.734 10.945 1 89.56 67 LEU B CA 1
ATOM 1357 C C . LEU B 1 67 ? -3.631 19.641 9.531 1 89.56 67 LEU B C 1
ATOM 1359 O O . LEU B 1 67 ? -4.207 18.969 8.68 1 89.56 67 LEU B O 1
ATOM 1363 N N . VAL B 1 68 ? -2.521 20.422 9.305 1 92.81 68 VAL B N 1
ATOM 1364 C CA . VAL B 1 68 ? -1.843 20.438 8.016 1 92.81 68 VAL B CA 1
ATOM 1365 C C . VAL B 1 68 ? -0.752 19.359 7.996 1 92.81 68 VAL B C 1
ATOM 1367 O O . VAL B 1 68 ? 0.14 19.359 8.844 1 92.81 68 VAL B O 1
ATOM 1370 N N . LEU B 1 69 ? -0.904 18.531 7.012 1 95.44 69 LEU B N 1
ATOM 1371 C CA . LEU B 1 69 ? 0.091 17.484 6.867 1 95.44 69 LEU B CA 1
ATOM 1372 C C . LEU B 1 69 ? 1.435 18.062 6.434 1 95.44 69 LEU B C 1
ATOM 1374 O O . LEU B 1 69 ? 1.499 18.859 5.496 1 95.44 69 LEU B O 1
ATOM 1378 N N . THR B 1 70 ? 2.477 17.688 7.047 1 94.06 70 THR B N 1
ATOM 1379 C CA . THR B 1 70 ? 3.83 18.062 6.648 1 94.06 70 THR B CA 1
ATOM 1380 C C . THR B 1 70 ? 4.609 16.844 6.176 1 94.06 70 THR B C 1
ATOM 1382 O O . THR B 1 70 ? 4.207 15.703 6.43 1 94.06 70 THR B O 1
ATOM 1385 N N . MET B 1 71 ? 5.648 17.109 5.555 1 94.25 71 MET B N 1
ATOM 1386 C CA . MET B 1 71 ? 6.559 16.047 5.133 1 94.25 71 MET B CA 1
ATOM 1387 C C . MET B 1 71 ? 7.074 15.258 6.332 1 94.25 71 MET B C 1
ATOM 1389 O O . MET B 1 71 ? 7.223 14.039 6.262 1 94.25 71 MET B O 1
ATOM 1393 N N . ASP B 1 72 ? 7.379 15.992 7.379 1 94.56 72 ASP B N 1
ATOM 1394 C CA . ASP B 1 72 ? 7.898 15.336 8.57 1 94.56 72 ASP B CA 1
ATOM 1395 C C . ASP B 1 72 ? 6.887 14.344 9.141 1 94.56 72 ASP B C 1
ATOM 1397 O O . ASP B 1 72 ? 7.246 13.219 9.492 1 94.56 72 ASP B O 1
ATOM 1401 N N . ASP B 1 73 ? 5.617 14.734 9.266 1 96 73 ASP B N 1
ATOM 1402 C CA . ASP B 1 73 ? 4.562 13.836 9.719 1 96 73 ASP B CA 1
ATOM 1403 C C . ASP B 1 73 ? 4.492 12.586 8.852 1 96 73 ASP B C 1
ATOM 1405 O O . ASP B 1 73 ? 4.449 11.469 9.359 1 96 73 ASP B O 1
ATOM 1409 N N . LEU B 1 74 ? 4.504 12.875 7.535 1 97 74 LEU B N 1
ATOM 1410 C CA . LEU B 1 74 ? 4.359 11.789 6.57 1 97 74 LEU B CA 1
ATOM 1411 C C . LEU B 1 74 ? 5.57 10.859 6.609 1 97 74 LEU B C 1
ATOM 1413 O O . LEU B 1 74 ? 5.426 9.641 6.578 1 97 74 LEU B O 1
ATOM 1417 N N . SER B 1 75 ? 6.73 11.383 6.688 1 96.94 75 SER B N 1
ATOM 1418 C CA . SER B 1 75 ? 7.953 10.586 6.699 1 96.94 75 SER B CA 1
ATOM 1419 C C . SER B 1 75 ? 7.992 9.648 7.902 1 96.94 75 SER B C 1
ATOM 1421 O O . SER B 1 75 ? 8.414 8.492 7.785 1 96.94 75 SER B O 1
ATOM 1423 N N . LYS B 1 76 ? 7.617 10.102 8.977 1 96.81 76 LYS B N 1
ATOM 1424 C CA . LYS B 1 76 ? 7.578 9.273 10.18 1 96.81 76 LYS B CA 1
ATOM 1425 C C . LYS B 1 76 ? 6.594 8.117 10.023 1 96.81 76 LYS B C 1
ATOM 1427 O O . LYS B 1 76 ? 6.902 6.98 10.383 1 96.81 76 LYS B O 1
ATOM 1432 N N . ALA B 1 77 ? 5.414 8.438 9.5 1 97.62 77 ALA B N 1
ATOM 1433 C CA . ALA B 1 77 ? 4.41 7.398 9.266 1 97.62 77 ALA B CA 1
ATOM 1434 C C . ALA B 1 77 ? 4.93 6.344 8.289 1 97.62 77 ALA B C 1
ATOM 1436 O O . ALA B 1 77 ? 4.777 5.145 8.523 1 97.62 77 ALA B O 1
ATOM 1437 N N . LEU B 1 78 ? 5.543 6.793 7.215 1 97.19 78 LEU B N 1
ATOM 1438 C CA . LEU B 1 78 ? 6.059 5.883 6.199 1 97.19 78 LEU B CA 1
ATOM 1439 C C . LEU B 1 78 ? 7.172 5.008 6.766 1 97.19 78 LEU B C 1
ATOM 1441 O O . LEU B 1 78 ? 7.262 3.822 6.441 1 97.19 78 LEU B O 1
ATOM 1445 N N . ARG B 1 79 ? 8.008 5.531 7.582 1 95.69 79 ARG B N 1
ATOM 1446 C CA . ARG B 1 79 ? 9.07 4.766 8.219 1 95.69 79 ARG B CA 1
ATOM 1447 C C . ARG B 1 79 ? 8.508 3.629 9.062 1 95.69 79 ARG B C 1
ATOM 1449 O O . ARG B 1 79 ? 9.055 2.525 9.078 1 95.69 79 ARG B O 1
ATOM 1456 N N . GLU B 1 80 ? 7.445 3.855 9.711 1 95.69 80 GLU B N 1
ATOM 1457 C CA . GLU B 1 80 ? 6.797 2.834 10.523 1 95.69 80 GLU B CA 1
ATOM 1458 C C . GLU B 1 80 ? 6.324 1.663 9.672 1 95.69 80 GLU B C 1
ATOM 1460 O O . GLU B 1 80 ? 6.16 0.547 10.172 1 95.69 80 GLU B O 1
ATOM 1465 N N . HIS B 1 81 ? 6.145 1.985 8.43 1 92.75 81 HIS B N 1
ATOM 1466 C CA . HIS B 1 81 ? 5.691 0.944 7.512 1 92.75 81 HIS B CA 1
ATOM 1467 C C . HIS B 1 81 ? 6.832 0.451 6.625 1 92.75 81 HIS B C 1
ATOM 1469 O O . HIS B 1 81 ? 6.594 -0.222 5.621 1 92.75 81 HIS B O 1
ATOM 1475 N N . GLY B 1 82 ? 8 0.881 6.906 1 90.44 82 GLY B N 1
ATOM 1476 C CA . GLY B 1 82 ? 9.18 0.347 6.246 1 90.44 82 GLY B CA 1
ATOM 1477 C C . GLY B 1 82 ? 9.547 1.104 4.984 1 90.44 82 GLY B C 1
ATOM 1478 O O . GLY B 1 82 ? 10.359 0.629 4.184 1 90.44 82 GLY B O 1
ATOM 1479 N N . VAL B 1 83 ? 8.914 2.201 4.738 1 92.25 83 VAL B N 1
ATOM 1480 C CA . VAL B 1 83 ? 9.211 3.023 3.57 1 92.25 83 VAL B CA 1
ATOM 1481 C C . VAL B 1 83 ? 10.07 4.215 3.982 1 92.25 83 VAL B C 1
ATOM 1483 O O . VAL B 1 83 ? 9.664 5.027 4.812 1 92.25 83 VAL B O 1
ATOM 1486 N N . ASN B 1 84 ? 11.305 4.352 3.471 1 84.5 84 ASN B N 1
ATOM 1487 C CA . ASN B 1 84 ? 12.203 5.453 3.805 1 84.5 84 ASN B CA 1
ATOM 1488 C C . ASN B 1 84 ? 12.305 6.461 2.664 1 84.5 84 ASN B C 1
ATOM 1490 O O . ASN B 1 84 ? 12.703 6.113 1.553 1 84.5 84 ASN B O 1
ATOM 1494 N N . LEU B 1 85 ? 11.859 7.641 2.785 1 75.75 85 LEU B N 1
ATOM 1495 C CA . LEU B 1 85 ? 11.859 8.703 1.788 1 75.75 85 LEU B CA 1
ATOM 1496 C C . LEU B 1 85 ? 13.258 9.281 1.608 1 75.75 85 LEU B C 1
ATOM 1498 O O . LEU B 1 85 ? 13.531 9.953 0.613 1 75.75 85 LEU B O 1
ATOM 1502 N N . LYS B 1 86 ? 14.227 9.367 2.523 1 65.06 86 LYS B N 1
ATOM 1503 C CA . LYS B 1 86 ? 15.547 9.961 2.352 1 65.06 86 LYS B CA 1
ATOM 1504 C C . LYS B 1 86 ? 16.219 9.445 1.084 1 65.06 86 LYS B C 1
ATOM 1506 O O . LYS B 1 86 ? 17.141 10.078 0.556 1 65.06 86 LYS B O 1
ATOM 1511 N N . HIS B 1 87 ? 15.953 8.391 0.528 1 54 87 HIS B N 1
ATOM 1512 C CA . HIS B 1 87 ? 16.562 8.031 -0.745 1 54 87 HIS B CA 1
ATOM 1513 C C . HIS B 1 87 ? 15.789 8.617 -1.917 1 54 87 HIS B C 1
ATOM 1515 O O . HIS B 1 87 ? 14.586 8.383 -2.055 1 54 87 HIS B O 1
ATOM 1521 N N . PRO B 1 88 ? 16.25 9.812 -2.566 1 44.81 88 PRO B N 1
ATOM 1522 C CA . PRO B 1 88 ? 15.633 10.516 -3.693 1 44.81 88 PRO B CA 1
ATOM 1523 C C . PRO B 1 88 ? 14.961 9.57 -4.688 1 44.81 88 PRO B C 1
ATOM 1525 O O . PRO B 1 88 ? 14.742 9.945 -5.844 1 44.81 88 PRO B O 1
ATOM 1528 N N . GLU B 1 89 ? 14.688 8.414 -4.473 1 42.91 89 GLU B N 1
ATOM 1529 C CA . GLU B 1 89 ? 14.234 7.781 -5.707 1 42.91 89 GLU B CA 1
ATOM 1530 C C . GLU B 1 89 ? 13.195 8.641 -6.418 1 42.91 89 GLU B C 1
ATOM 1532 O O . GLU B 1 89 ? 13.352 8.969 -7.598 1 42.91 89 GLU B O 1
ATOM 1537 N N . TYR B 1 90 ? 11.875 8.43 -6.117 1 41.09 90 TYR B N 1
ATOM 1538 C CA . TYR B 1 90 ? 10.805 8.5 -7.105 1 41.09 90 TYR B CA 1
ATOM 1539 C C . TYR B 1 90 ? 10.414 9.953 -7.387 1 41.09 90 TYR B C 1
ATOM 1541 O O . TYR B 1 90 ? 9.531 10.219 -8.203 1 41.09 90 TYR B O 1
ATOM 1549 N N . PHE B 1 91 ? 10.625 10.906 -6.477 1 40.47 91 PHE B N 1
ATOM 1550 C CA . PHE B 1 91 ? 9.969 12.125 -6.93 1 40.47 91 PHE B CA 1
ATOM 1551 C C . PHE B 1 91 ? 10.664 12.688 -8.164 1 40.47 91 PHE B C 1
ATOM 1553 O O . PHE B 1 91 ? 10.453 13.852 -8.523 1 40.47 91 PHE B O 1
ATOM 1560 N N . ALA B 1 92 ? 11.82 12.016 -8.578 1 34.94 92 ALA B N 1
ATOM 1561 C CA . ALA B 1 92 ? 12.422 12.711 -9.719 1 34.94 92 ALA B CA 1
ATOM 1562 C C . ALA B 1 92 ? 11.375 13.062 -10.766 1 34.94 92 ALA B C 1
ATOM 1564 O O . ALA B 1 92 ? 10.297 12.469 -10.797 1 34.94 92 ALA B O 1
ATOM 1565 N N . ASP B 1 93 ? 11.797 13.969 -11.844 1 35.72 93 ASP B N 1
ATOM 1566 C CA . ASP B 1 93 ? 11.258 14.609 -13.047 1 35.72 93 ASP B CA 1
ATOM 1567 C C . ASP B 1 93 ? 10.562 13.594 -13.938 1 35.72 93 ASP B C 1
ATOM 1569 O O . ASP B 1 93 ? 11.156 12.594 -14.344 1 35.72 93 ASP B O 1
ATOM 1573 N N . SER B 1 94 ? 9.438 12.984 -13.719 1 36.19 94 SER B N 1
ATOM 1574 C CA . SER B 1 94 ? 8.93 12.492 -15 1 36.19 94 SER B CA 1
ATOM 1575 C C . SER B 1 94 ? 9.352 13.406 -16.141 1 36.19 94 SER B C 1
ATOM 1577 O O . SER B 1 94 ? 8.984 14.586 -16.172 1 36.19 94 SER B O 1
ATOM 1579 N N . PRO B 1 95 ? 10.625 13.266 -16.75 1 33.19 95 PRO B N 1
ATOM 1580 C CA . PRO B 1 95 ? 10.891 13.867 -18.062 1 33.19 95 PRO B CA 1
ATOM 1581 C C . PRO B 1 95 ? 9.695 13.781 -19.016 1 33.19 95 PRO B C 1
ATOM 1583 O O . PRO B 1 95 ? 9.188 12.688 -19.266 1 33.19 95 PRO B O 1
ATOM 1586 N N . SER B 1 96 ? 8.539 14.344 -18.797 1 31.52 96 SER B N 1
ATOM 1587 C CA . SER B 1 96 ? 7.758 14.516 -20.016 1 31.52 96 SER B CA 1
ATOM 1588 C C . SER B 1 96 ? 8.656 14.867 -21.203 1 31.52 96 SER B C 1
ATOM 1590 O O . SER B 1 96 ? 9.172 15.984 -21.281 1 31.52 96 SER B O 1
ATOM 1592 N N . ALA B 1 97 ? 9.664 14.062 -21.516 1 28.81 97 ALA B N 1
ATOM 1593 C CA . ALA B 1 97 ? 10.367 14.195 -22.797 1 28.81 97 ALA B CA 1
ATOM 1594 C C . ALA B 1 97 ? 9.398 14.508 -23.938 1 28.81 97 ALA B C 1
ATOM 1596 O O . ALA B 1 97 ? 8.273 13.992 -23.953 1 28.81 97 ALA B O 1
ATOM 1597 N N . GLY B 1 98 ? 9.633 15.695 -24.719 1 29.17 98 GLY B N 1
ATOM 1598 C CA . GLY B 1 98 ? 9.43 16.359 -25.984 1 29.17 98 GLY B CA 1
ATOM 1599 C C . GLY B 1 98 ? 9.383 15.391 -27.156 1 29.17 98 GLY B C 1
ATOM 1600 O O . GLY B 1 98 ? 10.422 14.969 -27.672 1 29.17 98 GLY B O 1
ATOM 1601 N N . MET B 1 99 ? 8.727 14.258 -27.031 1 28.41 99 MET B N 1
ATOM 1602 C CA . MET B 1 99 ? 8.602 13.609 -28.328 1 28.41 99 MET B CA 1
ATOM 1603 C C . MET B 1 99 ? 8.195 14.625 -29.391 1 28.41 99 MET B C 1
ATOM 1605 O O . MET B 1 99 ? 7.059 15.102 -29.406 1 28.41 99 MET B O 1
ATOM 1609 N N . ALA B 1 100 ? 9.047 15.695 -29.578 1 29.55 100 ALA B N 1
ATOM 1610 C CA . ALA B 1 100 ? 8.875 16.578 -30.734 1 29.55 100 ALA B CA 1
ATOM 1611 C C . ALA B 1 100 ? 8.594 15.773 -32 1 29.55 100 ALA B C 1
ATOM 1613 O O . ALA B 1 100 ? 9.062 14.641 -32.156 1 29.55 100 ALA B O 1
ATOM 1614 N N . PRO B 1 101 ? 7.492 16.062 -32.625 1 32.03 101 PRO B N 1
ATOM 1615 C CA . PRO B 1 101 ? 7.121 15.555 -33.938 1 32.03 101 PRO B CA 1
ATOM 1616 C C . PRO B 1 101 ? 8.258 15.656 -34.938 1 32.03 101 PRO B C 1
ATOM 1618 O O . PRO B 1 101 ? 9.07 16.578 -34.875 1 32.03 101 PRO B O 1
ATOM 1621 N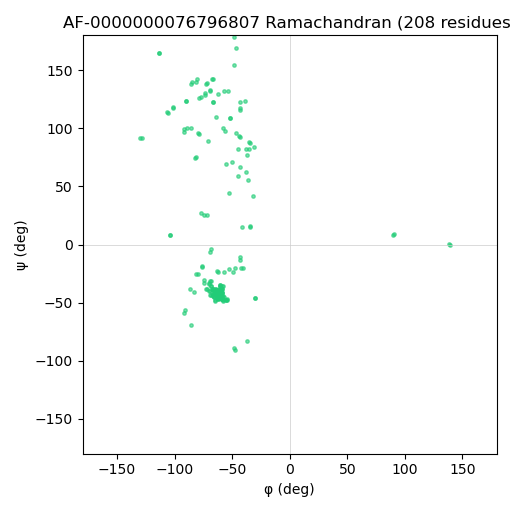 N . SER B 1 102 ? 9.023 14.594 -35.125 1 28.25 102 SER B N 1
ATOM 1622 C CA . SER B 1 102 ? 9.953 14.523 -36.25 1 28.25 102 SER B CA 1
ATOM 1623 C 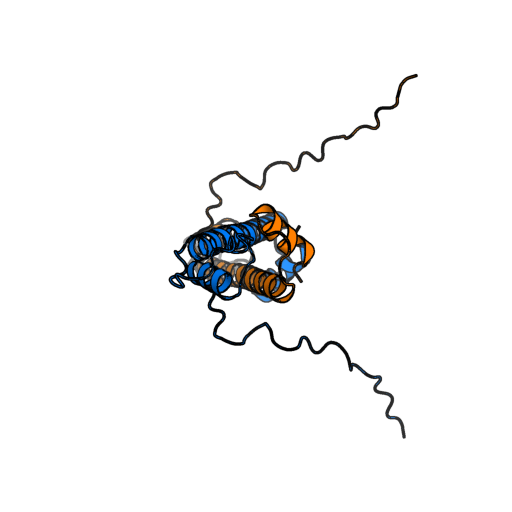C . SER B 1 102 ? 9.305 15.031 -37.531 1 28.25 102 SER B C 1
ATOM 1625 O O . SER B 1 102 ? 8.344 14.445 -38.031 1 28.25 102 SER B O 1
ATOM 1627 N N . THR B 1 103 ? 9 16.375 -37.531 1 29.08 103 THR B N 1
ATOM 1628 C CA . THR B 1 103 ? 8.773 16.922 -38.844 1 29.08 103 THR B CA 1
ATOM 1629 C C . THR B 1 103 ? 9.844 16.438 -39.844 1 29.08 103 THR B C 1
ATOM 1631 O O . THR B 1 103 ? 11.039 16.641 -39.594 1 29.08 103 THR B O 1
ATOM 1634 N N . ARG B 1 104 ? 9.602 15.242 -40.344 1 29.17 104 ARG B N 1
ATOM 1635 C CA . ARG B 1 104 ? 10.289 14.82 -41.562 1 29.17 104 ARG B CA 1
ATOM 1636 C C . ARG B 1 104 ? 10.422 15.977 -42.531 1 29.17 104 ARG B C 1
ATOM 1638 O O . ARG B 1 104 ? 9.43 16.625 -42.906 1 29.17 104 ARG B O 1
ATOM 1645 N N . GLU B 1 105 ? 11.398 16.766 -42.312 1 26.83 105 GLU B N 1
ATOM 1646 C CA . GLU B 1 105 ? 11.922 17.719 -43.281 1 26.83 105 GLU B CA 1
ATOM 1647 C C . GLU B 1 105 ? 12 17.109 -44.688 1 26.83 105 GLU B C 1
ATOM 1649 O O . GLU B 1 105 ? 12.219 17.828 -45.656 1 26.83 105 GLU B O 1
ATOM 1654 N N . GLU B 1 106 ? 11.367 15.898 -45.156 1 25.81 106 GLU B N 1
ATOM 1655 C CA . GLU B 1 106 ? 11.602 16.109 -46.594 1 25.81 106 GLU B CA 1
ATOM 1656 C C . GLU B 1 106 ? 10.742 17.25 -47.125 1 25.81 106 GLU B C 1
ATOM 1658 O O . GLU B 1 106 ? 9.609 17.438 -46.688 1 25.81 106 GLU B O 1
#

Sequence (212 aa):
RIPDELVEHYLGRSGFHCPDLRLTRLVAVAAQKFISDIASDSLQHCKARVAAPVKDNKSKQPKDRRLVLTMDDLSKALREHGVNLKHPEYFADSPSAGMAPSTREERIPDELVEHYLGRSGFHCPDLRLTRLVAVAAQKFISDIASDSLQHCKARVAAPVKDNKSKQPKDRRLVLTMDDLSKALREHGVNLKHPEYFADSPSAGMAPSTREE

Radius of gyration: 23.11 Å; Cα contacts (8 Å, |Δi|>4): 182; chains: 2; bounding box: 67×77×72 Å

Nearest PDB structures (foldseek):
  6f3t-assembly1_E  TM=8.523E-01  e=6.247E-02  Homo sapiens
  6mzl-assembly1_P  TM=7.239E-01  e=9.320E-01  Homo sapiens
  7xyg-assembly1_H  TM=8.176E-01  e=3.715E+00  Drosophila melanogaster
  8bdk-assembly2_E  TM=5.876E-01  e=2.548E+00  Methanocaldococcus jannaschii
  6f3t-assembly1_E  TM=7.046E-01  e=3.106E-02  Homo sapiens

pLDDT: mean 78.42, std 24.78, range [25.14, 98.38]

InterPro domains:
  IPR003923 Transcription initiation factor TFIID, subunit 10 [PF03540] (2-91)
  IPR003923 Transcription initiation factor TFIID, subunit 10 [PR01443] (20-42)
  IPR003923 Transcription initiation factor TFIID, subunit 10 [PR01443] (66-88)
  IPR003923 Transcription initiation factor TFIID, subunit 10 [PTHR21242] (2-99)
  IPR003923 Transcription initiation factor TFIID, subunit 10 [cd07982] (2-85)